Protein AF-A0A0F9GNA3-F1 (afdb_monomer_lite)

Foldseek 3Di:
DDCVPLVVLLVVCLVPVDPVSLVVSLVVCLVVLLVLLCVLPVPDPDDPVNSLVLSLLLSVQVSVVSVCSNVDPDPPDPPDDVSVVSNVSSVVVSVVVVVVVVVVVVPDDDDDDDPPPDDDDDDPPDVLVVLVPPVLVVQLVVVDDVSLVLLSVCVNVVDDLVRSCVSSVHDSVVSVVSVVVSVVSSLVVVPDVCNLVVQWDAQVVPRDTAGVVQAPDHVVVLPDDHGDDPVSVPRHPSDPPDDPPDDPQQPDAPVNLVVLQVVPVVPDDDLVNSCVVSVGDSVSSVCSNVVPDDPHPPPPDPPDD

Organism: NCBI:txid412755

pLDDT: mean 79.05, std 18.6, range [36.5, 97.06]

Sequence (305 aa):
MNSNNLDDLAKAYYRKPTTKNLNKLLIQCEPQIHIIVSGMCKNTRWTHADRQDMFSNFLISVWKLLRKYPRMKQPDDDNFNFKGLINRHLSWRARGYIGSLTKKIRKSPQPLFDPDAIYRVEHPIDLRKLIEDKEFIEKIREKCAPRLNAVLDMLELGHELKETAKILNVAPGTIFYRLKTIKKIALDLLESPDIDKLHKLECSKCNQWLPKDKFTVKPDYARGYHYWCRPCCNTYAAVIRRTKYGCREWQLTYTQAGEIRKKYAKGGILQSELAVEYNVSKSTISKVICRSSYTCPRKYHERTE

Structure (mmCIF, N/CA/C/O backbone):
data_AF-A0A0F9GNA3-F1
#
_entry.id   AF-A0A0F9GNA3-F1
#
loop_
_atom_site.group_PDB
_atom_site.id
_atom_site.type_symbol
_atom_site.label_atom_id
_atom_site.label_alt_id
_atom_site.label_comp_id
_atom_site.label_asym_id
_atom_site.label_entity_id
_atom_site.label_seq_id
_atom_site.pdbx_PDB_ins_code
_atom_site.Cartn_x
_atom_site.Cartn_y
_atom_site.Cartn_z
_atom_site.occupancy
_atom_site.B_iso_or_equiv
_atom_site.auth_seq_id
_atom_site.auth_comp_id
_atom_site.auth_asym_id
_atom_site.auth_atom_id
_atom_site.pdbx_PDB_model_num
ATOM 1 N N . MET A 1 1 ? 6.682 11.784 37.388 1.00 39.28 1 MET A N 1
ATOM 2 C CA . MET A 1 1 ? 5.524 10.867 37.377 1.00 39.28 1 MET A CA 1
ATOM 3 C C . MET A 1 1 ? 4.585 11.302 36.265 1.00 39.28 1 MET A C 1
ATOM 5 O O . MET A 1 1 ? 3.967 12.339 36.400 1.00 39.28 1 MET A O 1
ATOM 9 N N . ASN A 1 2 ? 4.539 10.585 35.144 1.00 44.69 2 ASN A N 1
ATOM 10 C CA . ASN A 1 2 ? 3.511 10.775 34.112 1.00 44.69 2 ASN A CA 1
ATOM 11 C C . ASN A 1 2 ? 3.126 9.390 33.591 1.00 44.69 2 ASN A C 1
ATOM 13 O O . ASN A 1 2 ? 3.340 9.049 32.428 1.00 44.69 2 ASN A O 1
ATOM 17 N N . SER A 1 3 ? 2.608 8.546 34.485 1.00 50.47 3 SER A N 1
ATOM 18 C CA . SER A 1 3 ? 1.843 7.384 34.054 1.00 50.47 3 SER A CA 1
ATOM 19 C C . SER A 1 3 ? 0.545 7.923 33.463 1.00 50.47 3 SER A C 1
ATOM 21 O O . SER A 1 3 ? -0.442 8.088 34.173 1.00 50.47 3 SER A O 1
ATOM 23 N N . ASN A 1 4 ? 0.572 8.273 32.175 1.00 67.12 4 ASN A N 1
ATOM 24 C CA . ASN A 1 4 ? -0.643 8.466 31.398 1.00 67.12 4 ASN A CA 1
ATOM 25 C C . ASN A 1 4 ? -1.393 7.135 31.449 1.00 67.12 4 ASN A C 1
ATOM 27 O O . ASN A 1 4 ? -1.093 6.223 30.677 1.00 67.12 4 ASN A O 1
ATOM 31 N N . ASN A 1 5 ? -2.296 6.994 32.416 1.00 89.88 5 ASN A N 1
ATOM 32 C CA . ASN A 1 5 ? -3.083 5.792 32.558 1.00 89.88 5 ASN A CA 1
ATOM 33 C C . ASN A 1 5 ? -3.928 5.653 31.287 1.00 89.88 5 ASN A C 1
ATOM 35 O O . ASN A 1 5 ? -4.626 6.584 30.872 1.00 89.88 5 ASN A O 1
ATOM 39 N N . LEU A 1 6 ? -3.808 4.502 30.629 1.00 92.56 6 LEU A N 1
ATOM 40 C CA . LEU A 1 6 ? -4.535 4.209 29.401 1.00 92.56 6 LEU A CA 1
ATOM 41 C C . LEU A 1 6 ? -6.051 4.343 29.623 1.00 92.56 6 LEU A C 1
ATOM 43 O O . LEU A 1 6 ? -6.758 4.803 28.727 1.00 92.56 6 LEU A O 1
ATOM 47 N N . ASP A 1 7 ? -6.522 4.017 30.831 1.00 91.88 7 ASP A N 1
ATOM 48 C CA . ASP A 1 7 ? -7.923 4.145 31.228 1.00 91.88 7 ASP A CA 1
ATOM 49 C C . ASP A 1 7 ? -8.373 5.618 31.268 1.00 91.88 7 ASP A C 1
ATOM 51 O O . ASP A 1 7 ? -9.450 5.946 30.767 1.00 91.88 7 ASP A O 1
ATOM 55 N N . ASP A 1 8 ? -7.534 6.536 31.755 1.00 91.94 8 ASP A N 1
ATOM 56 C CA . ASP A 1 8 ? -7.859 7.970 31.809 1.00 91.94 8 ASP A CA 1
ATOM 57 C C . ASP A 1 8 ? -7.963 8.577 30.407 1.00 91.94 8 ASP A C 1
ATOM 59 O O . ASP A 1 8 ? -8.872 9.357 30.108 1.00 91.94 8 ASP A O 1
ATOM 63 N N . LEU A 1 9 ? -7.062 8.183 29.503 1.00 94.38 9 LEU A N 1
ATOM 64 C CA . LEU A 1 9 ? -7.118 8.607 28.104 1.00 94.38 9 LEU A CA 1
ATOM 65 C C . LEU A 1 9 ? -8.332 8.024 27.378 1.00 94.38 9 LEU A C 1
ATOM 67 O O . LEU A 1 9 ? -8.934 8.713 26.550 1.00 94.38 9 LEU A O 1
ATOM 71 N N . ALA A 1 10 ? -8.715 6.788 27.698 1.00 94.62 10 ALA A N 1
ATOM 72 C CA . ALA A 1 10 ? -9.926 6.178 27.171 1.00 94.62 10 ALA A CA 1
ATOM 73 C C . ALA A 1 10 ? -11.178 6.918 27.662 1.00 94.62 10 ALA A C 1
ATOM 75 O O . ALA A 1 10 ? -12.030 7.260 26.841 1.00 94.62 10 ALA A O 1
ATOM 76 N N . LYS A 1 11 ? -11.265 7.251 28.958 1.00 92.50 11 LYS A N 1
ATOM 77 C CA . LYS A 1 11 ? -12.347 8.076 29.530 1.00 92.50 11 LYS A CA 1
ATOM 78 C C . LYS A 1 11 ? -12.410 9.457 28.865 1.00 92.50 11 LYS A C 1
ATOM 80 O O . LYS A 1 11 ? -13.488 9.913 28.483 1.00 92.50 11 LYS A O 1
ATOM 85 N N . ALA A 1 12 ? -11.264 10.106 28.650 1.00 93.31 12 ALA A N 1
ATOM 86 C CA . ALA A 1 12 ? -11.193 11.397 27.963 1.00 93.31 12 ALA A CA 1
ATOM 87 C C . ALA A 1 12 ? -11.664 11.316 26.498 1.00 93.31 12 ALA A C 1
ATOM 89 O O . ALA A 1 12 ? -12.404 12.188 26.034 1.00 93.31 12 ALA A O 1
ATOM 90 N N . TYR A 1 13 ? -11.268 10.268 25.769 1.00 95.56 13 TYR A N 1
ATOM 91 C CA . TYR A 1 13 ? -11.726 10.035 24.400 1.00 95.56 13 TYR A CA 1
ATOM 92 C C . TYR A 1 13 ? -13.223 9.707 24.337 1.00 95.56 13 TYR A C 1
ATOM 94 O O . TYR A 1 13 ? -13.910 10.227 23.463 1.00 95.56 13 TYR A O 1
ATOM 102 N N . TYR A 1 14 ? -13.738 8.917 25.283 1.00 93.62 14 TYR A N 1
ATOM 103 C CA . TYR A 1 14 ? -15.163 8.597 25.387 1.00 93.62 14 TYR A CA 1
ATOM 104 C C . TYR A 1 14 ? -16.013 9.861 25.566 1.00 93.62 14 TYR A C 1
ATOM 106 O O . TYR A 1 14 ? -16.960 10.078 24.816 1.00 93.62 14 TYR A O 1
ATOM 114 N N . ARG A 1 15 ? -15.621 10.743 26.497 1.00 93.44 15 ARG A N 1
ATOM 115 C CA . ARG A 1 15 ? -16.305 12.026 26.741 1.00 93.44 15 ARG A CA 1
ATOM 116 C C . ARG A 1 15 ? -16.233 12.974 25.541 1.00 93.44 15 ARG A C 1
ATOM 118 O O . ARG A 1 15 ? -17.174 13.720 25.293 1.00 93.44 15 ARG A O 1
ATOM 125 N N . LYS A 1 16 ? -15.109 12.984 24.813 1.00 96.00 16 LYS A N 1
ATOM 126 C CA . LYS A 1 16 ? -14.879 13.887 23.674 1.00 96.00 16 LYS A CA 1
ATOM 127 C C . LYS A 1 16 ? -14.181 13.153 22.516 1.00 96.00 16 LYS A C 1
ATOM 129 O O . LYS A 1 16 ? -12.944 13.214 22.418 1.00 96.00 16 LYS A O 1
ATOM 134 N N . PRO A 1 17 ? -14.941 12.506 21.608 1.00 96.44 17 PRO A N 1
ATOM 135 C CA . PRO A 1 17 ? -14.407 11.618 20.574 1.00 96.44 17 PRO A CA 1
ATOM 136 C C . PRO A 1 17 ? -13.831 12.381 19.372 1.00 96.44 17 PRO A C 1
ATOM 138 O O . PRO A 1 17 ? -14.293 12.273 18.241 1.00 96.44 17 PRO A O 1
ATOM 141 N N . THR A 1 18 ? -12.789 13.170 19.617 1.00 97.06 18 THR A N 1
ATOM 142 C CA . THR A 1 18 ? -12.059 13.907 18.575 1.00 97.06 18 THR A CA 1
ATOM 143 C C . THR A 1 18 ? -10.943 13.059 17.972 1.00 97.06 18 THR A C 1
ATOM 145 O O . THR A 1 18 ? -10.368 12.203 18.648 1.00 97.06 18 THR A O 1
ATOM 148 N N . THR A 1 19 ? -10.556 13.352 16.726 1.00 93.50 19 THR A N 1
ATOM 149 C CA . THR A 1 19 ? -9.410 12.713 16.050 1.00 93.50 19 THR A CA 1
ATOM 150 C C . THR A 1 19 ? -8.113 12.861 16.851 1.00 93.50 19 THR A C 1
ATOM 152 O O . THR A 1 19 ? -7.334 11.918 16.957 1.00 93.50 19 THR A O 1
ATOM 155 N N . LYS A 1 20 ? -7.905 14.016 17.500 1.00 95.38 20 LYS A N 1
ATOM 156 C CA . LYS A 1 20 ? -6.745 14.265 18.372 1.00 95.38 20 LYS A CA 1
ATOM 157 C C . LYS A 1 20 ? -6.700 13.297 19.560 1.00 95.38 20 LYS A C 1
ATOM 159 O O . LYS A 1 20 ? -5.653 12.713 19.830 1.00 95.38 20 LYS A O 1
ATOM 164 N N . ASN A 1 21 ? -7.829 13.107 20.245 1.00 94.38 21 ASN A N 1
ATOM 165 C CA . ASN A 1 21 ? -7.924 12.192 21.384 1.00 94.38 21 ASN A CA 1
ATOM 166 C C . ASN A 1 21 ? -7.802 10.726 20.946 1.00 94.38 21 ASN A C 1
ATOM 168 O O . ASN A 1 21 ? -7.112 9.958 21.611 1.00 94.38 21 ASN A O 1
ATOM 172 N N . LEU A 1 22 ? -8.395 10.363 19.801 1.00 95.44 22 LEU A N 1
ATOM 173 C CA . LEU A 1 22 ? -8.253 9.035 19.199 1.00 95.44 22 LEU A CA 1
ATOM 174 C C . LEU A 1 22 ? -6.785 8.705 18.917 1.00 95.44 22 LEU A C 1
ATOM 176 O O . LEU A 1 22 ? -6.300 7.658 19.335 1.00 95.44 22 LEU A O 1
ATOM 180 N N . ASN A 1 23 ? -6.069 9.609 18.246 1.00 92.38 23 ASN A N 1
ATOM 181 C CA . ASN A 1 23 ? -4.663 9.406 17.904 1.00 92.38 23 ASN A CA 1
ATOM 182 C C . ASN A 1 23 ? -3.789 9.323 19.160 1.00 92.38 23 ASN A C 1
ATOM 184 O O . ASN A 1 23 ? -2.929 8.451 19.250 1.00 92.38 23 ASN A O 1
ATOM 188 N N . LYS A 1 24 ? -4.045 10.174 20.164 1.00 95.62 24 LYS A N 1
ATOM 189 C CA . LYS A 1 24 ? -3.338 10.115 21.452 1.00 95.62 24 LYS A CA 1
ATOM 190 C C . LYS A 1 24 ? -3.550 8.766 22.150 1.00 95.62 24 LYS A C 1
ATOM 192 O O . LYS A 1 24 ? -2.591 8.195 22.658 1.00 95.62 24 LYS A O 1
ATOM 197 N N . LEU A 1 25 ? -4.781 8.252 22.151 1.00 96.19 25 LEU A N 1
ATOM 198 C CA . LEU A 1 25 ? -5.117 6.954 22.736 1.00 96.19 25 LEU A CA 1
ATOM 199 C C . LEU A 1 25 ? -4.490 5.788 21.958 1.00 96.19 25 LEU A C 1
ATOM 201 O O . LEU A 1 25 ? -3.969 4.857 22.568 1.00 96.19 25 LEU A O 1
ATOM 205 N N . LEU A 1 26 ? -4.494 5.854 20.623 1.00 96.38 26 LEU A N 1
ATOM 206 C CA . LEU A 1 26 ? -3.890 4.837 19.761 1.00 96.38 26 LEU A CA 1
ATOM 207 C C . LEU A 1 26 ? -2.381 4.710 20.004 1.00 96.38 26 LEU A C 1
ATOM 209 O O . LEU A 1 26 ? -1.904 3.595 20.194 1.00 96.38 26 LEU A O 1
ATOM 213 N N . ILE A 1 27 ? -1.659 5.835 20.074 1.00 94.69 27 ILE A N 1
ATOM 214 C CA . ILE A 1 27 ? -0.212 5.858 20.361 1.00 94.69 27 ILE A CA 1
ATOM 215 C C . ILE A 1 27 ? 0.086 5.151 21.690 1.00 94.69 27 ILE A C 1
ATOM 217 O O . ILE A 1 27 ? 1.026 4.371 21.793 1.00 94.69 27 ILE A O 1
ATOM 221 N N . GLN A 1 28 ? -0.750 5.358 22.711 1.00 95.62 28 GLN A N 1
ATOM 222 C CA . GLN A 1 28 ? -0.569 4.711 24.017 1.00 95.62 28 GLN A CA 1
ATOM 223 C C . GLN A 1 28 ? -0.916 3.213 24.015 1.00 95.62 28 GLN A C 1
ATOM 225 O O . GLN A 1 28 ? -0.518 2.491 24.926 1.00 95.62 28 GLN A O 1
ATOM 230 N N . CYS A 1 29 ? -1.605 2.715 22.985 1.00 96.00 29 CYS A N 1
ATOM 231 C CA . CYS A 1 29 ? -1.835 1.282 22.804 1.00 96.00 29 CYS A CA 1
ATOM 232 C C . CYS A 1 29 ? -0.637 0.562 22.153 1.00 96.00 29 CYS A C 1
ATOM 234 O O . CYS A 1 29 ? -0.532 -0.659 22.289 1.00 96.00 29 CYS A O 1
ATOM 236 N N . GLU A 1 30 ? 0.266 1.270 21.461 1.00 95.56 30 GLU A N 1
ATOM 237 C CA . GLU A 1 30 ? 1.383 0.660 20.718 1.00 95.56 30 GLU A CA 1
ATOM 238 C C . GLU A 1 30 ? 2.294 -0.231 21.577 1.00 95.56 30 GLU A C 1
ATOM 240 O O . GLU A 1 30 ? 2.566 -1.360 21.151 1.00 95.56 30 GLU A O 1
ATOM 245 N N . PRO A 1 31 ? 2.715 0.167 22.799 1.00 94.75 31 PRO A N 1
ATOM 246 C CA . PRO A 1 31 ? 3.539 -0.696 23.644 1.00 94.75 31 PRO A CA 1
ATOM 247 C C . PRO A 1 31 ? 2.845 -2.022 23.974 1.00 94.75 31 PRO A C 1
ATOM 249 O O . PRO A 1 31 ? 3.473 -3.080 23.958 1.00 94.75 31 PRO A O 1
ATOM 252 N N . GLN A 1 32 ? 1.529 -1.993 24.206 1.00 93.12 32 GLN A N 1
ATOM 253 C CA . GLN A 1 32 ? 0.749 -3.194 24.503 1.00 93.12 32 GLN A CA 1
ATOM 254 C C . GLN A 1 32 ? 0.660 -4.123 23.283 1.00 93.12 32 GLN A C 1
ATOM 256 O O . GLN A 1 32 ? 0.776 -5.342 23.423 1.00 93.12 32 GLN A O 1
ATOM 261 N N . ILE A 1 33 ? 0.517 -3.558 22.079 1.00 95.81 33 ILE A N 1
ATOM 262 C CA . ILE A 1 33 ? 0.555 -4.322 20.825 1.00 95.81 33 ILE A CA 1
ATOM 263 C C . ILE A 1 33 ? 1.932 -4.974 20.653 1.00 95.81 33 ILE A C 1
ATOM 265 O O . ILE A 1 33 ? 2.003 -6.172 20.376 1.00 95.81 33 ILE A O 1
ATOM 269 N N . HIS A 1 34 ? 3.020 -4.230 20.875 1.00 93.88 34 HIS A N 1
ATOM 270 C CA . HIS A 1 34 ? 4.381 -4.764 20.804 1.00 93.88 34 HIS A CA 1
ATOM 271 C C . HIS A 1 34 ? 4.612 -5.916 21.781 1.00 93.88 34 HIS A C 1
ATOM 273 O O . HIS A 1 34 ? 5.198 -6.924 21.385 1.00 93.88 34 HIS A O 1
ATOM 279 N N . ILE A 1 35 ? 4.138 -5.805 23.026 1.00 93.62 35 ILE A N 1
ATOM 280 C CA . ILE A 1 35 ? 4.243 -6.876 24.028 1.00 93.62 35 ILE A CA 1
ATOM 281 C C . ILE A 1 35 ? 3.545 -8.147 23.533 1.00 93.62 35 ILE A C 1
ATOM 283 O O . ILE A 1 35 ? 4.132 -9.228 23.593 1.00 93.62 35 ILE A O 1
ATOM 287 N N . ILE A 1 36 ? 2.325 -8.026 23.000 1.00 92.50 36 ILE A N 1
ATOM 288 C CA . ILE A 1 36 ? 1.557 -9.178 22.508 1.00 92.50 36 ILE A CA 1
ATOM 289 C C . ILE A 1 36 ? 2.230 -9.798 21.280 1.00 92.50 36 ILE A C 1
ATOM 291 O O . ILE A 1 36 ? 2.466 -11.004 21.270 1.00 92.50 36 ILE A O 1
ATOM 295 N N . VAL A 1 37 ? 2.598 -8.992 20.278 1.00 92.94 37 VAL A N 1
ATOM 296 C CA . VAL A 1 37 ? 3.294 -9.473 19.070 1.00 92.94 37 VAL A CA 1
ATOM 297 C C . VAL A 1 37 ? 4.607 -10.159 19.445 1.00 92.94 37 VAL A C 1
ATOM 299 O O . VAL A 1 37 ? 4.886 -11.261 18.976 1.00 92.94 37 VAL A O 1
ATOM 302 N N . SER A 1 38 ? 5.392 -9.554 20.340 1.00 92.31 38 SER A N 1
ATOM 303 C CA . SER A 1 38 ? 6.656 -10.132 20.804 1.00 92.31 38 SER A CA 1
ATOM 304 C C . SER A 1 38 ? 6.424 -11.453 21.524 1.00 92.31 38 SER A C 1
ATOM 306 O O . SER A 1 38 ? 7.105 -12.425 21.216 1.00 92.31 38 SER A O 1
ATOM 308 N N . GLY A 1 39 ? 5.436 -11.517 22.424 1.00 93.00 39 GLY A N 1
ATOM 309 C CA . GLY A 1 39 ? 5.045 -12.736 23.135 1.00 93.00 39 GLY A CA 1
ATOM 310 C C . GLY A 1 39 ? 4.651 -13.873 22.193 1.00 93.00 39 GLY A C 1
ATOM 311 O O . GLY A 1 39 ? 5.127 -14.993 22.356 1.00 93.00 39 GLY A O 1
ATOM 312 N N . MET A 1 40 ? 3.860 -13.576 21.161 1.00 87.81 40 MET A N 1
ATOM 313 C CA . MET A 1 40 ? 3.471 -14.555 20.140 1.00 87.81 40 MET A CA 1
ATOM 314 C C . MET A 1 40 ? 4.653 -15.063 19.312 1.00 87.81 40 MET A C 1
ATOM 316 O O . MET A 1 40 ? 4.645 -16.206 18.857 1.00 87.81 40 MET A O 1
ATOM 320 N N . CYS A 1 41 ? 5.666 -14.221 19.113 1.00 87.50 41 CYS A N 1
ATOM 321 C CA . CYS A 1 41 ? 6.809 -14.531 18.265 1.00 87.50 41 CYS A CA 1
ATOM 322 C C . CYS A 1 41 ? 7.996 -15.156 19.016 1.00 87.50 41 CYS A C 1
ATOM 324 O O . CYS A 1 41 ? 8.996 -15.467 18.372 1.00 87.50 41 CYS A O 1
ATOM 326 N N . LYS A 1 42 ? 7.918 -15.350 20.345 1.00 84.94 42 LYS A N 1
ATOM 327 C CA . LYS A 1 42 ? 9.042 -15.873 21.150 1.00 84.94 42 LYS A CA 1
ATOM 328 C C . LYS A 1 42 ? 9.511 -17.269 20.721 1.00 84.94 42 LYS A C 1
ATOM 330 O O . LYS A 1 42 ? 10.703 -17.536 20.765 1.00 84.94 42 LYS A O 1
ATOM 335 N N . ASN A 1 43 ? 8.598 -18.133 20.270 1.00 78.00 43 ASN A N 1
ATOM 336 C CA . ASN A 1 43 ? 8.868 -19.573 20.102 1.00 78.00 43 ASN A CA 1
ATOM 337 C C . ASN A 1 43 ? 8.857 -20.050 18.641 1.00 78.00 43 ASN A C 1
ATOM 339 O O . ASN A 1 43 ? 8.639 -21.225 18.362 1.00 78.00 43 ASN A O 1
ATOM 343 N N . THR A 1 44 ? 8.986 -19.141 17.680 1.00 72.56 44 THR A N 1
ATOM 344 C CA . THR A 1 44 ? 8.634 -19.420 16.281 1.00 72.56 44 THR A CA 1
ATOM 345 C C . THR A 1 44 ? 9.577 -18.698 15.321 1.00 72.56 44 THR A C 1
ATOM 347 O O . THR A 1 44 ? 10.072 -17.612 15.616 1.00 72.56 44 THR A O 1
ATOM 350 N N . ARG A 1 45 ? 9.823 -19.299 14.147 1.00 83.19 45 ARG A N 1
ATOM 351 C CA . ARG A 1 45 ? 10.686 -18.759 13.076 1.00 83.19 45 ARG A CA 1
ATOM 352 C C . ARG A 1 45 ? 10.026 -17.586 12.325 1.00 83.19 45 ARG A C 1
ATOM 354 O O . ARG A 1 45 ? 9.980 -17.589 11.101 1.00 83.19 45 ARG A O 1
ATOM 361 N N . TRP A 1 46 ? 9.468 -16.606 13.035 1.00 85.25 46 TRP A N 1
ATOM 362 C CA . TRP A 1 46 ? 8.914 -15.409 12.395 1.00 85.25 46 TRP A CA 1
ATOM 363 C C . TRP A 1 46 ? 10.033 -14.469 11.983 1.00 85.25 46 TRP A C 1
ATOM 365 O O . TRP A 1 46 ? 10.858 -14.071 12.816 1.00 85.25 46 TRP A O 1
ATOM 375 N N . THR A 1 47 ? 10.011 -14.061 10.719 1.00 87.12 47 THR A N 1
ATOM 376 C CA . THR A 1 47 ? 10.914 -13.031 10.212 1.00 87.12 47 THR A CA 1
ATOM 377 C C . THR A 1 47 ? 10.557 -11.669 10.811 1.00 87.12 47 THR A C 1
ATOM 379 O O . THR A 1 47 ? 9.454 -11.450 11.321 1.00 87.12 47 THR A O 1
ATOM 382 N N . HIS A 1 48 ? 11.478 -10.707 10.729 1.00 84.31 48 HIS A N 1
ATOM 383 C CA . HIS A 1 48 ? 11.188 -9.322 11.108 1.00 84.31 48 HIS A CA 1
ATOM 384 C C . HIS A 1 48 ? 9.991 -8.748 10.324 1.00 84.31 48 HIS A C 1
ATOM 386 O O . HIS A 1 48 ? 9.156 -8.044 10.893 1.00 84.31 48 HIS A O 1
ATOM 392 N N . ALA A 1 49 ? 9.863 -9.110 9.042 1.00 79.69 49 ALA A N 1
ATOM 393 C CA . ALA A 1 49 ? 8.751 -8.691 8.196 1.00 79.69 49 ALA A CA 1
ATOM 394 C C . ALA A 1 49 ? 7.402 -9.224 8.704 1.00 79.69 49 ALA A C 1
ATOM 396 O O . ALA A 1 49 ? 6.435 -8.466 8.752 1.00 79.69 49 ALA A O 1
ATOM 397 N N . ASP A 1 50 ? 7.337 -10.483 9.147 1.00 84.69 50 ASP A N 1
ATOM 398 C CA . ASP A 1 50 ? 6.099 -11.059 9.690 1.00 84.69 50 ASP A CA 1
ATOM 399 C C . ASP A 1 50 ? 5.663 -10.372 10.989 1.00 84.69 50 ASP A C 1
ATOM 401 O O . ASP A 1 50 ? 4.473 -10.144 11.210 1.00 84.69 50 ASP A O 1
ATOM 405 N N . ARG A 1 51 ? 6.630 -10.008 11.842 1.00 89.62 51 ARG A N 1
ATOM 406 C CA . ARG A 1 51 ? 6.372 -9.279 13.094 1.00 89.62 51 ARG A CA 1
ATOM 407 C C . ARG A 1 51 ? 5.800 -7.894 12.816 1.00 89.62 51 ARG A C 1
ATOM 409 O O . ARG A 1 51 ? 4.817 -7.508 13.446 1.00 89.62 51 ARG A O 1
ATOM 416 N N . GLN A 1 52 ? 6.380 -7.169 11.858 1.00 86.69 52 GLN A N 1
ATOM 417 C CA . GLN A 1 52 ? 5.847 -5.879 11.417 1.00 86.69 52 GLN A CA 1
ATOM 418 C C . GLN A 1 52 ? 4.447 -6.024 10.817 1.00 86.69 52 GLN A C 1
ATOM 420 O O . GLN A 1 52 ? 3.572 -5.212 11.108 1.00 86.69 52 GLN A O 1
ATOM 425 N N . ASP A 1 53 ? 4.204 -7.075 10.032 1.00 86.56 53 ASP A N 1
ATOM 426 C CA . ASP A 1 53 ? 2.890 -7.321 9.438 1.00 86.56 53 ASP A CA 1
ATOM 427 C C . ASP A 1 53 ? 1.818 -7.572 10.500 1.00 86.56 53 ASP A C 1
ATOM 429 O O . ASP A 1 53 ? 0.730 -6.989 10.469 1.00 86.56 53 ASP A O 1
ATOM 433 N N . MET A 1 54 ? 2.145 -8.406 11.486 1.00 91.38 54 MET A N 1
ATOM 434 C CA . MET A 1 54 ? 1.276 -8.692 12.622 1.00 91.38 54 MET A CA 1
ATOM 435 C C . MET A 1 54 ? 0.995 -7.423 13.433 1.00 91.38 54 MET A C 1
ATOM 437 O O . MET A 1 54 ? -0.161 -7.151 13.764 1.00 91.38 54 MET A O 1
ATOM 441 N N . PHE A 1 55 ? 2.026 -6.610 13.681 1.00 93.81 55 PHE A N 1
ATOM 442 C CA . PHE A 1 55 ? 1.891 -5.326 14.362 1.00 93.81 55 PHE A CA 1
ATOM 443 C C . PHE A 1 55 ? 0.942 -4.379 13.618 1.00 93.81 55 PHE A C 1
ATOM 445 O O . PHE A 1 55 ? -0.025 -3.906 14.216 1.00 93.81 55 PHE A O 1
ATOM 452 N N . SER A 1 56 ? 1.144 -4.156 12.313 1.00 89.44 56 SER A N 1
ATOM 453 C CA . SER A 1 56 ? 0.264 -3.295 11.510 1.00 89.44 56 SER A CA 1
ATOM 454 C C . SER A 1 56 ? -1.188 -3.791 11.531 1.00 89.44 56 SER A C 1
ATOM 456 O O . SER A 1 56 ? -2.110 -2.998 11.721 1.00 89.44 56 SER A O 1
ATOM 458 N N . ASN A 1 57 ? -1.412 -5.103 11.393 1.00 90.94 57 ASN A N 1
ATOM 459 C CA . ASN A 1 57 ? -2.756 -5.686 11.458 1.00 90.94 57 ASN A CA 1
ATOM 460 C C . ASN A 1 57 ? -3.429 -5.446 12.819 1.00 90.94 57 ASN A C 1
ATOM 462 O O . ASN A 1 57 ? -4.623 -5.133 12.888 1.00 90.94 57 ASN A O 1
ATOM 466 N N . PHE A 1 58 ? -2.678 -5.581 13.912 1.00 95.25 58 PHE A N 1
ATOM 467 C CA . PHE A 1 58 ? -3.194 -5.360 15.260 1.00 95.25 58 PHE A CA 1
ATOM 468 C C . PHE A 1 58 ? -3.484 -3.885 15.517 1.00 95.25 58 PHE A C 1
ATOM 470 O O . PHE A 1 58 ? -4.547 -3.576 16.055 1.00 95.25 58 PHE A O 1
ATOM 477 N N . LEU A 1 59 ? -2.615 -2.984 15.059 1.00 94.69 59 LEU A N 1
ATOM 478 C CA . LEU A 1 59 ? -2.808 -1.540 15.164 1.00 94.69 59 LEU A CA 1
ATOM 479 C C . LEU A 1 59 ? -4.096 -1.092 14.463 1.00 94.69 59 LEU A C 1
ATOM 481 O O . LEU A 1 59 ? -4.928 -0.418 15.069 1.00 94.69 59 LEU A O 1
ATOM 485 N N . ILE A 1 60 ? -4.328 -1.556 13.232 1.00 92.38 60 ILE A N 1
ATOM 486 C CA . ILE A 1 60 ? -5.564 -1.278 12.480 1.00 92.38 60 ILE A CA 1
ATOM 487 C C . ILE A 1 60 ? -6.780 -1.841 13.212 1.00 92.38 60 ILE A C 1
ATOM 489 O O . ILE A 1 60 ? -7.830 -1.203 13.292 1.00 92.38 60 ILE A O 1
ATOM 493 N N . SER A 1 61 ? -6.658 -3.048 13.763 1.00 94.12 61 SER A N 1
ATOM 494 C CA . SER A 1 61 ? -7.742 -3.668 14.514 1.00 94.12 61 SER A CA 1
ATOM 495 C C . SER A 1 61 ? -8.082 -2.905 15.794 1.00 94.12 61 SER A C 1
ATOM 497 O O . SER A 1 61 ? -9.262 -2.795 16.136 1.00 94.12 61 SER A O 1
ATOM 499 N N . VAL A 1 62 ? -7.077 -2.389 16.503 1.00 96.31 62 VAL A N 1
ATOM 500 C CA . VAL A 1 62 ? -7.269 -1.525 17.672 1.00 96.31 62 VAL A CA 1
ATOM 501 C C . VAL A 1 62 ? -7.915 -0.223 17.235 1.00 96.31 62 VAL A C 1
ATOM 503 O O . VAL A 1 62 ? -8.951 0.124 17.779 1.00 96.31 62 VAL A O 1
ATOM 506 N N . TRP A 1 63 ? -7.425 0.439 16.189 1.00 96.00 63 TRP A N 1
ATOM 507 C CA . TRP A 1 63 ? -8.050 1.657 15.666 1.00 96.00 63 TRP A CA 1
ATOM 508 C C . TRP A 1 63 ? -9.536 1.461 15.308 1.00 96.00 63 TRP A C 1
ATOM 510 O O . TRP A 1 63 ? -10.382 2.264 15.709 1.00 96.00 63 TRP A O 1
ATOM 520 N N . LYS A 1 64 ? -9.889 0.347 14.644 1.00 94.44 64 LYS A N 1
ATOM 521 C CA . LYS A 1 64 ? -11.291 -0.017 14.345 1.00 94.44 64 LYS A CA 1
ATOM 522 C C . LYS A 1 64 ? -12.121 -0.223 15.622 1.00 94.44 64 LYS A C 1
ATOM 524 O O . LYS A 1 64 ? -13.294 0.146 15.640 1.00 94.44 64 LYS A O 1
ATOM 529 N N . LEU A 1 65 ? -11.533 -0.787 16.681 1.00 95.75 65 LEU A N 1
ATOM 530 C CA . LEU A 1 65 ? -12.173 -0.917 17.995 1.00 95.75 65 LEU A CA 1
ATOM 531 C C . LEU A 1 65 ? -12.379 0.457 18.647 1.00 95.75 65 LEU A C 1
ATOM 533 O O . LEU A 1 65 ? -13.491 0.760 19.074 1.00 95.75 65 LEU A O 1
ATOM 537 N N . LEU A 1 66 ? -11.346 1.306 18.657 1.00 95.50 66 LEU A N 1
ATOM 538 C CA . LEU A 1 66 ? -11.398 2.649 19.234 1.00 95.50 66 LEU A CA 1
ATOM 539 C C . LEU A 1 66 ? -12.485 3.499 18.575 1.00 95.50 66 LEU A C 1
ATOM 541 O O . LEU A 1 66 ? -13.257 4.136 19.272 1.00 95.50 66 LEU A O 1
ATOM 545 N N . ARG A 1 67 ? -12.652 3.451 17.249 1.00 95.44 67 ARG A N 1
ATOM 546 C CA . ARG A 1 67 ? -13.736 4.198 16.581 1.00 95.44 67 ARG A CA 1
ATOM 547 C C . ARG A 1 67 ? -15.143 3.780 17.011 1.00 95.44 67 ARG A C 1
ATOM 549 O O . ARG A 1 67 ? -16.068 4.583 16.929 1.00 95.44 67 ARG A O 1
ATOM 556 N N . LYS A 1 68 ? -15.319 2.529 17.439 1.00 95.00 68 LYS A N 1
ATOM 557 C CA . LYS A 1 68 ? -16.597 2.013 17.953 1.00 95.00 68 LYS A CA 1
ATOM 558 C C . LYS A 1 68 ? -16.772 2.290 19.443 1.00 95.00 68 LYS A C 1
ATOM 560 O O . LYS A 1 68 ? -17.901 2.290 19.918 1.00 95.00 68 LYS A O 1
ATOM 565 N N . TYR A 1 69 ? -15.677 2.536 20.157 1.00 94.25 69 TYR A N 1
ATOM 566 C CA . TYR A 1 69 ? -15.637 2.650 21.608 1.00 94.25 69 TYR A CA 1
ATOM 567 C C . TYR A 1 69 ? -16.610 3.690 22.202 1.00 94.25 69 TYR A C 1
ATOM 569 O O . TYR A 1 69 ? -17.319 3.321 23.133 1.00 94.25 69 TYR A O 1
ATOM 577 N N . PRO A 1 70 ? -16.781 4.911 21.647 1.00 93.94 70 PRO A N 1
ATOM 578 C CA . PRO A 1 70 ? -17.769 5.875 22.156 1.00 93.94 70 PRO A CA 1
ATOM 579 C C . PRO A 1 70 ? -19.229 5.411 22.057 1.00 93.94 70 PRO A C 1
ATOM 581 O O . PRO A 1 70 ? -20.102 5.993 22.685 1.00 93.94 70 PRO A O 1
ATOM 584 N N . ARG A 1 71 ? -19.510 4.392 21.234 1.00 92.56 71 ARG A N 1
ATOM 585 C CA . ARG A 1 71 ? -20.849 3.808 21.051 1.00 92.56 71 ARG A CA 1
ATOM 586 C C . ARG A 1 71 ? -21.046 2.521 21.850 1.00 92.56 71 ARG A C 1
ATOM 588 O O . ARG A 1 71 ? -22.121 1.931 21.796 1.00 92.56 71 ARG A O 1
ATOM 595 N N . MET A 1 72 ? -20.007 2.031 22.521 1.00 92.25 72 MET A N 1
ATOM 596 C CA . MET A 1 72 ? -20.123 0.860 23.380 1.00 92.25 72 MET A CA 1
ATOM 597 C C . MET A 1 72 ? -20.780 1.289 24.686 1.00 92.25 72 MET A C 1
ATOM 599 O O . MET A 1 72 ? -20.404 2.323 25.236 1.00 92.25 72 MET A O 1
ATOM 603 N N . LYS A 1 73 ? -21.731 0.493 25.193 1.00 86.00 73 LYS A N 1
ATOM 604 C CA . LYS A 1 73 ? -22.223 0.673 26.561 1.00 86.00 73 LYS A CA 1
ATOM 605 C C . LYS A 1 73 ? -21.021 0.554 27.493 1.00 86.00 73 LYS A C 1
ATOM 607 O O . LYS A 1 73 ? -20.419 -0.518 27.577 1.00 86.00 73 LYS A O 1
ATOM 612 N N . GLN A 1 74 ? -20.641 1.661 28.124 1.00 78.50 74 GLN A N 1
ATOM 613 C CA . GLN A 1 74 ? -19.753 1.586 29.272 1.00 78.50 74 GLN A CA 1
ATOM 614 C C . GLN A 1 74 ? -20.542 0.825 30.340 1.00 78.50 74 GLN A C 1
ATOM 616 O O . GLN A 1 74 ? -21.729 1.110 30.513 1.00 78.50 74 GLN A O 1
ATOM 621 N N . PRO A 1 75 ? -19.954 -0.159 31.027 1.00 62.44 75 PRO A N 1
ATOM 622 C CA . PRO A 1 75 ? -20.495 -0.493 32.328 1.00 62.44 75 PRO A CA 1
ATOM 623 C C . PRO A 1 75 ? -20.435 0.804 33.146 1.00 62.44 75 PRO A C 1
ATOM 625 O O . PRO A 1 75 ? -19.411 1.488 33.108 1.00 62.44 75 PRO A O 1
ATOM 628 N N . ASP A 1 76 ? -21.513 1.163 33.840 1.00 63.59 76 ASP A N 1
ATOM 629 C CA . ASP A 1 76 ? -21.577 2.322 34.751 1.00 63.59 76 ASP A CA 1
ATOM 630 C C . ASP A 1 76 ? -20.672 2.134 35.992 1.00 63.59 76 ASP A C 1
ATOM 632 O O . ASP A 1 76 ? -20.938 2.636 37.076 1.00 63.59 76 ASP A O 1
ATOM 636 N N . ASP A 1 77 ? -19.607 1.353 35.839 1.00 63.88 77 ASP A N 1
ATOM 637 C CA . ASP A 1 77 ? -18.811 0.742 36.878 1.00 63.88 77 ASP A CA 1
ATOM 638 C C . ASP A 1 77 ? -17.430 1.398 36.867 1.00 63.88 77 ASP A C 1
ATOM 640 O O . ASP A 1 77 ? -16.718 1.399 35.851 1.00 63.88 77 ASP A O 1
ATOM 644 N N . ASP A 1 78 ? -17.029 1.930 38.020 1.00 68.06 78 ASP A N 1
ATOM 645 C CA . ASP A 1 78 ? -15.691 2.477 38.258 1.00 68.06 78 ASP A CA 1
ATOM 646 C C . ASP A 1 78 ? -14.576 1.458 37.952 1.00 68.06 78 ASP A C 1
ATOM 648 O O . ASP A 1 78 ? -13.419 1.833 37.749 1.00 68.06 78 ASP A O 1
ATOM 652 N N . ASN A 1 79 ? -14.933 0.178 37.809 1.00 75.06 79 ASN A N 1
ATOM 653 C CA . ASN A 1 79 ? -14.055 -0.923 37.430 1.00 75.06 79 ASN A CA 1
ATOM 654 C C . ASN A 1 79 ? -13.850 -1.119 35.916 1.00 75.06 79 ASN A C 1
ATOM 656 O O . ASN A 1 79 ? -13.308 -2.153 35.501 1.00 75.06 79 ASN A O 1
ATOM 660 N N . PHE A 1 80 ? -14.260 -0.180 35.053 1.00 79.88 80 PHE A N 1
ATOM 661 C CA . PHE A 1 80 ? -13.998 -0.316 33.618 1.00 79.88 80 PHE A CA 1
ATOM 662 C C . PHE A 1 80 ? -12.487 -0.351 33.304 1.00 79.88 80 PHE A C 1
ATOM 664 O O . PHE A 1 80 ? -11.793 0.665 33.318 1.00 79.88 80 PHE A O 1
ATOM 671 N N . ASN A 1 81 ? -11.991 -1.544 32.962 1.00 89.94 81 ASN A N 1
ATOM 672 C CA . ASN A 1 81 ? -10.593 -1.813 32.631 1.00 89.94 81 ASN A CA 1
ATOM 673 C C . ASN A 1 81 ? -10.382 -1.799 31.107 1.00 89.94 81 ASN A C 1
ATOM 675 O O . ASN A 1 81 ? -10.514 -2.826 30.422 1.00 89.94 81 ASN A O 1
ATOM 679 N N . PHE A 1 82 ? -10.027 -0.635 30.562 1.00 92.56 82 PHE A N 1
ATOM 680 C CA . PHE A 1 82 ? -9.812 -0.459 29.127 1.00 92.56 82 PHE A CA 1
ATOM 681 C C . PHE A 1 82 ? -8.618 -1.275 28.630 1.00 92.56 82 PHE A C 1
ATOM 683 O O . PHE A 1 82 ? -8.666 -1.887 27.558 1.00 92.56 82 PHE A O 1
ATOM 690 N N . LYS A 1 83 ? -7.552 -1.356 29.433 1.00 93.50 83 LYS A N 1
ATOM 691 C CA . LYS A 1 83 ? -6.397 -2.214 29.134 1.00 93.50 83 LYS A CA 1
ATOM 692 C C . LYS A 1 83 ? -6.817 -3.679 28.958 1.00 93.50 83 LYS A C 1
ATOM 694 O O . LYS A 1 83 ? -6.350 -4.356 28.039 1.00 93.50 83 LYS A O 1
ATOM 699 N N . GLY A 1 84 ? -7.739 -4.159 29.791 1.00 93.50 84 GLY A N 1
ATOM 700 C CA . GLY A 1 84 ? -8.344 -5.487 29.698 1.00 93.50 84 GLY A CA 1
ATOM 701 C C . GLY A 1 84 ? -9.116 -5.698 28.393 1.00 93.50 84 GLY A C 1
ATOM 702 O O . GLY A 1 84 ? -8.945 -6.734 27.742 1.00 93.50 84 GLY A O 1
ATOM 703 N N . LEU A 1 85 ? -9.899 -4.702 27.963 1.00 94.25 85 LEU A N 1
ATOM 704 C CA . LEU A 1 85 ? -10.607 -4.719 26.677 1.00 94.25 85 LEU A CA 1
ATOM 705 C C . LEU A 1 85 ? -9.631 -4.851 25.496 1.00 94.25 85 LEU A C 1
ATOM 707 O O . LEU A 1 85 ? -9.806 -5.728 24.644 1.00 94.25 85 LEU A O 1
ATOM 711 N N . ILE A 1 86 ? -8.577 -4.029 25.469 1.00 95.56 86 ILE A N 1
ATOM 712 C CA . ILE A 1 86 ? -7.546 -4.059 24.419 1.00 95.56 86 ILE A CA 1
ATOM 713 C C . ILE A 1 86 ? -6.845 -5.420 24.381 1.00 95.56 86 ILE A C 1
ATOM 715 O O . ILE A 1 86 ? -6.728 -6.024 23.313 1.00 95.56 86 ILE A O 1
ATOM 719 N N . ASN A 1 87 ? -6.448 -5.950 25.539 1.00 93.81 87 ASN A N 1
ATOM 720 C CA . ASN A 1 87 ? -5.791 -7.254 25.631 1.00 93.81 87 ASN A CA 1
ATOM 721 C C . ASN A 1 87 ? -6.677 -8.392 25.130 1.00 93.81 87 ASN A C 1
ATOM 723 O O . ASN A 1 87 ? -6.205 -9.258 24.390 1.00 93.81 87 ASN A O 1
ATOM 727 N N . ARG A 1 88 ? -7.965 -8.389 25.490 1.00 94.06 88 ARG A N 1
ATOM 728 C CA . ARG A 1 88 ? -8.923 -9.406 25.039 1.00 94.06 88 ARG A CA 1
ATOM 729 C C . ARG A 1 88 ? -9.114 -9.350 23.523 1.00 94.06 88 ARG A C 1
ATOM 731 O O . ARG A 1 88 ? -9.065 -10.390 22.865 1.00 94.06 88 ARG A O 1
ATOM 738 N N . HIS A 1 89 ? -9.260 -8.146 22.966 1.00 95.31 89 HIS A N 1
ATOM 739 C CA . HIS A 1 89 ? -9.394 -7.926 21.523 1.00 95.31 89 HIS A CA 1
ATOM 740 C C . HIS A 1 89 ? -8.159 -8.389 20.748 1.00 95.31 89 HIS A C 1
ATOM 742 O O . HIS A 1 89 ? -8.269 -9.154 19.788 1.00 95.31 89 HIS A O 1
ATOM 748 N N . LEU A 1 90 ? -6.971 -7.977 21.192 1.00 94.25 90 LEU A N 1
ATOM 749 C CA . LEU A 1 90 ? -5.705 -8.354 20.566 1.00 94.25 90 LEU A CA 1
ATOM 750 C C . LEU A 1 90 ? -5.442 -9.859 20.674 1.00 94.25 90 LEU A C 1
ATOM 752 O O . LEU A 1 90 ? -5.044 -10.473 19.690 1.00 94.25 90 LEU A O 1
ATOM 756 N N . SER A 1 91 ? -5.758 -10.483 21.810 1.00 91.38 91 SER A N 1
ATOM 757 C CA . SER A 1 91 ? -5.637 -11.939 21.989 1.00 91.38 91 SER A CA 1
ATOM 758 C C . SER A 1 91 ? -6.594 -12.723 21.084 1.00 91.38 91 SER A C 1
ATOM 760 O O . SER A 1 91 ? -6.258 -13.795 20.577 1.00 91.38 91 SER A O 1
ATOM 762 N N . TRP A 1 92 ? -7.806 -12.213 20.851 1.00 93.81 92 TRP A N 1
ATOM 763 C CA . TRP A 1 92 ? -8.730 -12.809 19.885 1.00 93.81 92 TRP A CA 1
ATOM 764 C C . TRP A 1 92 ? -8.202 -12.678 18.449 1.00 93.81 92 TRP A C 1
ATOM 766 O O . TRP A 1 92 ? -8.153 -13.667 17.713 1.00 93.81 92 TRP A O 1
ATOM 776 N N . ARG A 1 93 ? -7.709 -11.492 18.072 1.00 93.69 93 ARG A N 1
ATOM 777 C CA . ARG A 1 93 ? -7.095 -11.255 16.756 1.00 93.69 93 ARG A CA 1
ATOM 778 C C . ARG A 1 93 ? -5.861 -12.107 16.508 1.00 93.69 93 ARG A C 1
ATOM 780 O O . ARG A 1 93 ? -5.721 -12.654 15.419 1.00 93.69 93 ARG A O 1
ATOM 787 N N . ALA A 1 94 ? -5.016 -12.258 17.517 1.00 90.38 94 ALA A N 1
ATOM 788 C CA . ALA A 1 94 ? -3.842 -13.113 17.501 1.00 90.38 94 ALA A CA 1
ATOM 789 C C . ALA A 1 94 ? -4.171 -14.556 17.118 1.00 90.38 94 ALA A C 1
ATOM 791 O O . ALA A 1 94 ? -3.555 -15.116 16.209 1.00 90.38 94 ALA A O 1
ATOM 792 N N . ARG A 1 95 ? -5.194 -15.133 17.758 1.00 89.00 95 ARG A N 1
ATOM 793 C CA . ARG A 1 95 ? -5.665 -16.490 17.453 1.00 89.00 95 ARG A CA 1
ATOM 794 C C . ARG A 1 95 ? -6.158 -16.610 16.012 1.00 89.00 95 ARG A C 1
ATOM 796 O O . ARG A 1 95 ? -5.768 -17.542 15.311 1.00 89.00 95 ARG A O 1
ATOM 803 N N . GLY A 1 96 ? -6.949 -15.642 15.544 1.00 89.50 96 GLY A N 1
ATOM 804 C CA . GLY A 1 96 ? -7.417 -15.605 14.154 1.00 89.50 96 GLY A CA 1
ATOM 805 C C . GLY A 1 96 ? -6.273 -15.491 13.140 1.00 89.50 96 GLY A C 1
ATOM 806 O O . GLY A 1 96 ? -6.265 -16.192 12.127 1.00 89.50 96 GLY A O 1
ATOM 807 N N . TYR A 1 97 ? -5.272 -14.661 13.439 1.00 88.25 97 TYR A N 1
ATOM 808 C CA . TYR A 1 97 ? -4.106 -14.458 12.583 1.00 88.25 97 TYR A CA 1
ATOM 809 C C . TYR A 1 97 ? -3.284 -15.746 12.434 1.00 88.25 97 TYR A C 1
ATOM 811 O O . TYR A 1 97 ? -3.063 -16.197 11.308 1.00 88.25 97 TYR A O 1
ATOM 819 N N . ILE A 1 98 ? -2.937 -16.408 13.547 1.00 86.06 98 ILE A N 1
ATOM 820 C CA . ILE A 1 98 ? -2.236 -17.706 13.528 1.00 86.06 98 ILE A CA 1
ATOM 821 C C . ILE A 1 98 ? -3.056 -18.763 12.773 1.00 86.06 98 ILE A C 1
ATOM 823 O O . ILE A 1 98 ? -2.512 -19.504 11.950 1.00 86.06 98 ILE A O 1
ATOM 827 N N . GLY A 1 99 ? -4.371 -18.818 13.004 1.00 85.69 99 GLY A N 1
ATOM 828 C CA . GLY A 1 99 ? -5.260 -19.750 12.306 1.00 85.69 99 GLY A CA 1
ATOM 829 C C . GLY A 1 99 ? -5.268 -19.547 10.786 1.00 85.69 99 GLY A C 1
ATOM 830 O O . GLY A 1 99 ? -5.335 -20.513 10.028 1.00 85.69 99 GLY A O 1
ATOM 831 N N . SER A 1 100 ? -5.148 -18.303 10.316 1.00 85.06 100 SER A N 1
ATOM 832 C CA . SER A 1 100 ? -5.074 -18.000 8.881 1.00 85.06 100 SER A CA 1
ATOM 833 C C . SER A 1 100 ? -3.722 -18.380 8.261 1.00 85.06 100 SER A C 1
ATOM 835 O O . SER A 1 100 ? -3.673 -18.914 7.152 1.00 85.06 100 SER A O 1
ATOM 837 N N . LEU A 1 101 ? -2.625 -18.168 8.994 1.00 79.38 101 LEU A N 1
ATOM 838 C CA . LEU A 1 101 ? -1.268 -18.481 8.546 1.00 79.38 101 LEU A CA 1
ATOM 839 C C . LEU A 1 101 ? -1.012 -19.981 8.465 1.00 79.38 101 LEU A C 1
ATOM 841 O O . LEU A 1 101 ? -0.496 -20.463 7.460 1.00 79.38 101 LEU A O 1
ATOM 845 N N . THR A 1 102 ? -1.439 -20.732 9.476 1.00 77.69 102 THR A N 1
ATOM 846 C CA . THR A 1 102 ? -1.317 -22.198 9.487 1.00 77.69 102 THR A CA 1
ATOM 847 C C . THR A 1 102 ? -2.083 -22.841 8.327 1.00 77.69 102 THR A C 1
ATOM 849 O O . THR A 1 102 ? -1.575 -23.767 7.694 1.00 77.69 102 THR A O 1
ATOM 852 N N . LYS A 1 103 ? -3.258 -22.302 7.967 1.00 78.56 103 LYS A N 1
ATOM 853 C CA . LYS A 1 103 ? -4.011 -22.722 6.773 1.00 78.56 103 LYS A CA 1
ATOM 854 C C . LYS A 1 103 ? -3.282 -22.411 5.461 1.00 78.56 103 LYS A C 1
ATOM 856 O O . LYS A 1 103 ? -3.352 -23.226 4.546 1.00 78.56 103 LYS A O 1
ATOM 861 N N . LYS A 1 104 ? -2.587 -21.270 5.360 1.00 73.88 104 LYS A N 1
ATOM 862 C CA . LYS A 1 104 ? -1.801 -20.902 4.165 1.00 73.88 104 LYS A CA 1
ATOM 863 C C . LYS A 1 104 ? -0.553 -21.766 3.999 1.00 73.88 104 LYS A C 1
ATOM 865 O O . LYS A 1 104 ? -0.317 -22.262 2.905 1.00 73.88 104 LYS A O 1
ATOM 870 N N . ILE A 1 105 ? 0.200 -21.994 5.078 1.00 67.44 105 ILE A N 1
ATOM 871 C CA . ILE A 1 105 ? 1.433 -22.802 5.048 1.00 67.44 105 ILE A CA 1
ATOM 872 C C . ILE A 1 105 ? 1.134 -24.247 4.625 1.00 67.44 105 ILE A C 1
ATOM 874 O O . ILE A 1 105 ? 1.877 -24.817 3.838 1.00 67.44 105 ILE A O 1
ATOM 878 N N . ARG A 1 106 ? 0.009 -24.828 5.067 1.00 63.06 106 ARG A N 1
ATOM 879 C CA . ARG A 1 106 ? -0.394 -26.186 4.656 1.00 63.06 106 ARG A CA 1
ATOM 880 C C . ARG A 1 106 ? -0.800 -26.313 3.183 1.00 63.06 106 ARG A C 1
ATOM 882 O O . ARG A 1 106 ? -0.871 -27.432 2.693 1.00 63.06 106 ARG A O 1
ATOM 889 N N . LYS A 1 107 ? -1.110 -25.209 2.495 1.00 63.19 107 LYS A N 1
ATOM 890 C CA . LYS A 1 107 ? -1.680 -25.225 1.137 1.00 63.19 107 LYS A CA 1
ATOM 891 C C . LYS A 1 107 ? -0.720 -24.778 0.033 1.00 63.19 107 LYS A C 1
ATOM 893 O O . LYS A 1 107 ? -1.118 -24.817 -1.124 1.00 63.19 107 LYS A O 1
ATOM 898 N N . SER A 1 108 ? 0.505 -24.356 0.347 1.00 39.81 108 SER A N 1
ATOM 899 C CA . SER A 1 108 ? 1.437 -23.864 -0.673 1.00 39.81 108 SER A CA 1
ATOM 900 C C . SER A 1 108 ? 2.861 -24.364 -0.418 1.00 39.81 108 SER A C 1
ATOM 902 O O . SER A 1 108 ? 3.442 -23.978 0.599 1.00 39.81 108 SER A O 1
ATOM 904 N N . PRO A 1 109 ? 3.473 -25.145 -1.330 1.00 43.44 109 PRO A N 1
ATOM 905 C CA . PRO A 1 109 ? 4.927 -25.233 -1.380 1.00 43.44 109 PRO A CA 1
ATOM 906 C C . PRO A 1 109 ? 5.452 -23.826 -1.707 1.00 43.44 109 PRO A C 1
ATOM 908 O O . PRO A 1 109 ? 4.928 -23.156 -2.599 1.00 43.44 109 PRO A O 1
ATOM 911 N N . GLN A 1 110 ? 6.391 -23.306 -0.917 1.00 41.47 110 GLN A N 1
ATOM 912 C CA . GLN A 1 110 ? 6.914 -21.955 -1.132 1.00 41.47 110 GLN A CA 1
ATOM 913 C C . GLN A 1 110 ? 7.681 -21.889 -2.462 1.00 41.47 110 GLN A C 1
ATOM 915 O O . GLN A 1 110 ? 8.597 -22.688 -2.650 1.00 41.47 110 GLN A O 1
ATOM 920 N N . PRO A 1 111 ? 7.397 -20.930 -3.360 1.00 42.62 111 PRO A N 1
ATOM 921 C CA . PRO A 1 111 ? 8.350 -20.587 -4.403 1.00 42.62 111 PRO A CA 1
ATOM 922 C C . PRO A 1 111 ? 9.487 -19.753 -3.793 1.00 42.62 111 PRO A C 1
ATOM 924 O O . PRO A 1 111 ? 9.237 -18.813 -3.033 1.00 42.62 111 PRO A O 1
ATOM 927 N N . LEU A 1 112 ? 10.736 -20.088 -4.140 1.00 37.56 112 LEU A N 1
ATOM 928 C CA . LEU A 1 112 ? 11.886 -19.211 -3.916 1.00 37.56 112 LEU A CA 1
ATOM 929 C C . LEU A 1 112 ? 11.635 -17.887 -4.651 1.00 37.56 112 LEU A C 1
ATOM 931 O O . LEU A 1 112 ? 11.444 -17.868 -5.865 1.00 37.56 112 LEU A O 1
ATOM 935 N N . PHE A 1 113 ? 11.602 -16.787 -3.906 1.00 37.91 113 PHE A N 1
ATOM 936 C CA . PHE A 1 113 ? 11.378 -15.448 -4.443 1.00 37.91 113 PHE A CA 1
ATOM 937 C C . PHE A 1 113 ? 12.735 -14.799 -4.744 1.00 37.91 113 PHE A C 1
ATOM 939 O O . PHE A 1 113 ? 13.527 -14.616 -3.822 1.00 37.91 113 PHE A O 1
ATOM 946 N N . ASP A 1 114 ? 12.990 -14.456 -6.011 1.00 37.19 114 ASP A N 1
ATOM 947 C CA . ASP A 1 114 ? 14.155 -13.676 -6.454 1.00 37.19 114 ASP A CA 1
ATOM 948 C C . ASP A 1 114 ? 13.848 -12.163 -6.324 1.00 37.19 114 ASP A C 1
ATOM 950 O O . ASP A 1 114 ? 12.958 -11.657 -7.021 1.00 37.19 114 ASP A O 1
ATOM 954 N N . PRO A 1 115 ? 14.526 -11.427 -5.422 1.00 36.94 115 PRO A N 1
ATOM 955 C CA . PRO A 1 115 ? 14.285 -10.003 -5.188 1.00 36.94 115 PRO A CA 1
ATOM 956 C C . PRO A 1 115 ? 14.692 -9.081 -6.350 1.00 36.94 115 PRO A C 1
ATOM 958 O O . PRO A 1 115 ? 14.194 -7.953 -6.419 1.00 36.94 115 PRO A O 1
ATOM 961 N N . ASP A 1 116 ? 15.556 -9.529 -7.267 1.00 36.50 116 ASP A N 1
ATOM 962 C CA . ASP A 1 116 ? 16.249 -8.633 -8.204 1.00 36.50 116 ASP A CA 1
ATOM 963 C C . ASP A 1 116 ? 15.572 -8.508 -9.581 1.00 36.50 116 ASP A C 1
ATOM 965 O O . ASP A 1 116 ? 15.872 -7.595 -10.357 1.00 36.50 116 ASP A O 1
ATOM 969 N N . ALA A 1 117 ? 14.569 -9.337 -9.879 1.00 37.19 117 ALA A N 1
ATOM 970 C CA . ALA A 1 117 ? 13.882 -9.324 -11.174 1.00 37.19 117 ALA A CA 1
ATOM 971 C C . ALA A 1 117 ? 12.874 -8.162 -11.370 1.00 37.19 117 ALA A C 1
ATOM 973 O O . ALA A 1 117 ? 12.350 -7.980 -12.470 1.00 37.19 117 ALA A O 1
ATOM 974 N N . ILE A 1 118 ? 12.572 -7.354 -10.339 1.00 38.56 118 ILE A N 1
ATOM 975 C CA . ILE A 1 118 ? 11.383 -6.471 -10.317 1.00 38.56 118 ILE A CA 1
ATOM 976 C C . ILE A 1 118 ? 11.741 -4.984 -10.137 1.00 38.56 118 ILE A C 1
ATOM 978 O O . ILE A 1 118 ? 11.161 -4.278 -9.306 1.00 38.56 118 ILE A O 1
ATOM 982 N N . TYR A 1 119 ? 12.637 -4.442 -10.961 1.00 37.66 119 TYR A N 1
ATOM 983 C CA . TYR A 1 119 ? 12.850 -2.991 -11.039 1.00 37.66 119 TYR A CA 1
ATOM 984 C C . TYR A 1 119 ? 12.484 -2.421 -12.417 1.00 37.66 119 TYR A C 1
ATOM 986 O O . TYR A 1 119 ? 13.048 -2.813 -13.429 1.00 37.66 119 TYR A O 1
ATOM 994 N N . ARG A 1 120 ? 11.593 -1.411 -12.370 1.00 44.84 120 ARG A N 1
ATOM 995 C CA . ARG A 1 120 ? 11.234 -0.404 -13.395 1.00 44.84 120 ARG A CA 1
ATOM 996 C C . ARG A 1 120 ? 10.224 -0.801 -14.482 1.00 44.84 120 ARG A C 1
ATOM 998 O O . ARG A 1 120 ? 10.602 -1.296 -15.524 1.00 44.84 120 ARG A O 1
ATOM 1005 N N . VAL A 1 121 ? 8.959 -0.434 -14.247 1.00 37.41 121 VAL A N 1
ATOM 1006 C CA . VAL A 1 121 ? 8.083 0.309 -15.178 1.00 37.41 121 VAL A CA 1
ATOM 1007 C C . VAL A 1 121 ? 7.121 1.101 -14.281 1.00 37.41 121 VAL A C 1
ATOM 1009 O O . VAL A 1 121 ? 6.361 0.503 -13.519 1.00 37.41 121 VAL A O 1
ATOM 1012 N N . GLU A 1 122 ? 7.180 2.431 -14.297 1.00 42.56 122 GLU A N 1
ATOM 1013 C CA . GLU A 1 122 ? 6.140 3.260 -13.677 1.00 42.56 122 GLU A CA 1
ATOM 1014 C C . GLU A 1 122 ? 4.951 3.314 -14.639 1.00 42.56 122 GLU A C 1
ATOM 1016 O O . GLU A 1 122 ? 5.009 3.959 -15.682 1.00 42.56 122 GLU A O 1
ATOM 1021 N N . HIS A 1 123 ? 3.883 2.578 -14.328 1.00 48.28 123 HIS A N 1
ATOM 1022 C CA . HIS A 1 123 ? 2.616 2.734 -15.036 1.00 48.28 123 HIS A CA 1
ATOM 1023 C C . HIS A 1 123 ? 1.908 4.011 -14.552 1.00 48.28 123 HIS A C 1
ATOM 1025 O O . HIS A 1 123 ? 1.784 4.190 -13.331 1.00 48.28 123 HIS A O 1
ATOM 1031 N N . PRO A 1 124 ? 1.368 4.852 -15.459 1.00 52.25 124 PRO A N 1
ATOM 1032 C CA . PRO A 1 124 ? 0.665 6.094 -15.126 1.00 52.25 124 PRO A CA 1
ATOM 1033 C C . PRO A 1 124 ? -0.767 5.836 -14.636 1.00 52.25 124 PRO A C 1
ATOM 1035 O O . PRO A 1 124 ? -1.673 6.628 -14.872 1.00 52.25 124 PRO A O 1
ATOM 1038 N N . ILE A 1 125 ? -1.001 4.708 -13.966 1.00 61.28 125 ILE A N 1
ATOM 1039 C CA . ILE A 1 125 ? -2.270 4.476 -13.296 1.00 61.28 125 ILE A CA 1
ATOM 1040 C C . ILE A 1 125 ? -2.275 5.325 -12.033 1.00 61.28 125 ILE A C 1
ATOM 1042 O O . ILE A 1 125 ? -1.511 5.072 -11.087 1.00 61.28 125 ILE A O 1
ATOM 1046 N N . ASP A 1 126 ? -3.123 6.347 -12.062 1.00 75.38 126 ASP A N 1
ATOM 1047 C CA . ASP A 1 126 ? -3.450 7.149 -10.901 1.00 75.38 126 ASP A CA 1
ATOM 1048 C C . ASP A 1 126 ? -4.378 6.338 -9.996 1.00 75.38 126 ASP A C 1
ATOM 1050 O O . ASP A 1 126 ? -5.574 6.194 -10.244 1.00 75.38 126 ASP A O 1
ATOM 1054 N N . LEU A 1 127 ? -3.791 5.774 -8.940 1.00 73.31 127 LEU A N 1
ATOM 1055 C CA . LEU A 1 127 ? -4.516 5.023 -7.920 1.00 73.31 127 LEU A CA 1
ATOM 1056 C C . LEU A 1 127 ? -5.647 5.842 -7.296 1.00 73.31 127 LEU A C 1
ATOM 1058 O O . LEU A 1 127 ? -6.609 5.244 -6.839 1.00 73.31 127 LEU A O 1
ATOM 1062 N N . ARG A 1 128 ? -5.560 7.180 -7.287 1.00 76.38 128 ARG A N 1
ATOM 1063 C CA . ARG A 1 128 ? -6.625 8.021 -6.730 1.00 76.38 128 ARG A CA 1
ATOM 1064 C C . ARG A 1 128 ? -7.909 7.907 -7.541 1.00 76.38 128 ARG A C 1
ATOM 1066 O O . ARG A 1 128 ? -8.959 7.712 -6.948 1.00 76.38 128 ARG A O 1
ATOM 1073 N N . LYS A 1 129 ? -7.809 7.908 -8.872 1.00 80.62 129 LYS A N 1
ATOM 1074 C CA . LYS A 1 129 ? -8.965 7.707 -9.762 1.00 80.62 129 LYS A CA 1
ATOM 1075 C C . LYS A 1 129 ? -9.568 6.311 -9.617 1.00 80.62 129 LYS A C 1
ATOM 1077 O O . LYS A 1 129 ? -10.775 6.150 -9.681 1.00 80.62 129 LYS A O 1
ATOM 1082 N N . LEU A 1 130 ? -8.730 5.301 -9.378 1.00 77.56 130 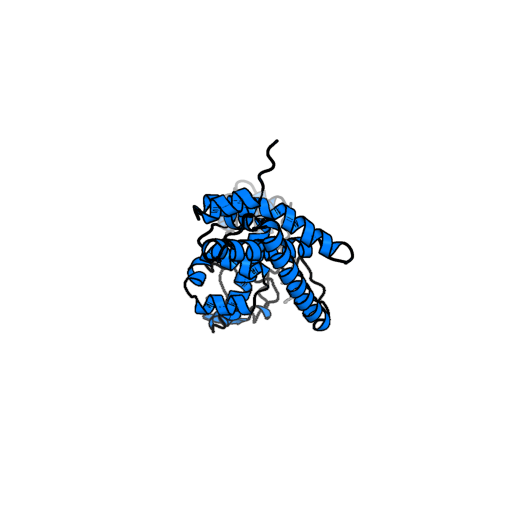LEU A N 1
ATOM 1083 C CA . LEU A 1 130 ? -9.193 3.933 -9.120 1.00 77.56 130 LEU A CA 1
ATOM 1084 C C . LEU A 1 130 ? -9.925 3.781 -7.785 1.00 77.56 130 LEU A C 1
ATOM 1086 O O . LEU A 1 130 ? -10.771 2.904 -7.665 1.00 77.56 130 LEU A O 1
ATOM 1090 N N . ILE A 1 131 ? -9.597 4.607 -6.789 1.00 83.31 131 ILE A N 1
ATOM 1091 C CA . ILE A 1 131 ? -10.234 4.578 -5.465 1.00 83.31 131 ILE A CA 1
ATOM 1092 C C . ILE A 1 131 ? -11.668 5.132 -5.502 1.00 83.31 131 ILE A C 1
ATOM 1094 O O . ILE A 1 131 ? -12.459 4.837 -4.608 1.00 83.31 131 ILE A O 1
ATOM 1098 N N . GLU A 1 132 ? -12.037 5.882 -6.541 1.00 83.94 132 GLU A N 1
ATOM 1099 C CA . GLU A 1 132 ? -13.404 6.391 -6.714 1.00 83.94 132 GLU A CA 1
ATOM 1100 C C . GLU A 1 132 ? -14.405 5.268 -7.059 1.00 83.94 132 GLU A C 1
ATOM 1102 O O . GLU A 1 132 ? -15.576 5.354 -6.680 1.00 83.94 132 GLU A O 1
ATOM 1107 N N . ASP A 1 133 ? -13.947 4.179 -7.690 1.00 90.19 133 ASP A N 1
ATOM 1108 C CA . ASP A 1 133 ? -14.757 2.992 -7.980 1.00 90.19 133 ASP A CA 1
ATOM 1109 C C . ASP A 1 133 ? -14.719 1.994 -6.809 1.00 90.19 133 ASP A C 1
ATOM 1111 O O . ASP A 1 133 ? -13.827 1.147 -6.682 1.00 90.19 133 ASP A O 1
ATOM 1115 N N . LYS A 1 134 ? -15.727 2.088 -5.935 1.00 91.94 134 LYS A N 1
ATOM 1116 C CA . LYS A 1 134 ? -15.851 1.229 -4.747 1.00 91.94 134 LYS A CA 1
ATOM 1117 C C . LYS A 1 134 ? -15.961 -0.256 -5.087 1.00 91.94 134 LYS A C 1
ATOM 1119 O O . LYS A 1 134 ? -15.437 -1.078 -4.340 1.00 91.94 134 LYS A O 1
ATOM 1124 N N . GLU A 1 135 ? -16.639 -0.608 -6.179 1.00 92.12 135 GLU A N 1
ATOM 1125 C CA . GLU A 1 135 ? -16.808 -2.011 -6.563 1.00 92.12 135 GLU A CA 1
ATOM 1126 C C . GLU A 1 135 ? -15.466 -2.599 -7.013 1.00 92.12 135 GLU A C 1
ATOM 1128 O O . GLU A 1 135 ? -15.093 -3.710 -6.628 1.00 92.12 135 GLU A O 1
ATOM 1133 N N . PHE A 1 136 ? -14.695 -1.822 -7.775 1.00 92.00 136 PHE A N 1
ATOM 1134 C CA . PHE A 1 136 ? -13.372 -2.234 -8.219 1.00 92.00 136 PHE A CA 1
ATOM 1135 C C . PHE A 1 136 ? -12.376 -2.370 -7.059 1.00 92.00 136 PHE A C 1
ATOM 1137 O O . PHE A 1 136 ? -11.610 -3.337 -7.006 1.00 92.00 136 PHE A O 1
ATOM 1144 N N . ILE A 1 137 ? -12.408 -1.456 -6.086 1.00 92.81 137 ILE A N 1
ATOM 1145 C CA . ILE A 1 137 ? -11.558 -1.559 -4.895 1.00 92.81 137 ILE A CA 1
ATOM 1146 C C . ILE A 1 137 ? -11.868 -2.819 -4.077 1.00 92.81 137 ILE A C 1
ATOM 1148 O O . ILE A 1 137 ? -10.930 -3.473 -3.612 1.00 92.81 137 ILE A O 1
ATOM 1152 N N . GLU A 1 138 ? -13.133 -3.218 -3.931 1.00 94.62 138 GLU A N 1
ATOM 1153 C CA . GLU A 1 138 ? -13.466 -4.473 -3.244 1.00 94.62 138 GLU A CA 1
ATOM 1154 C C . GLU A 1 138 ? -12.887 -5.697 -3.971 1.00 94.62 138 GLU A C 1
ATOM 1156 O O . GLU A 1 138 ? -12.265 -6.550 -3.332 1.00 94.62 138 GLU A O 1
ATOM 1161 N N . LYS A 1 139 ? -12.920 -5.726 -5.310 1.00 93.50 139 LYS A N 1
ATOM 1162 C CA . LYS A 1 139 ? -12.246 -6.780 -6.098 1.00 93.50 139 LYS A CA 1
ATOM 1163 C C . LYS A 1 139 ? -10.734 -6.817 -5.837 1.00 93.50 139 LYS A C 1
ATOM 1165 O O . LYS A 1 139 ? -10.147 -7.893 -5.695 1.00 93.50 139 LYS A O 1
ATOM 1170 N N . ILE A 1 140 ? -10.082 -5.653 -5.718 1.00 93.75 140 ILE A N 1
ATOM 1171 C CA . ILE A 1 140 ? -8.661 -5.578 -5.329 1.00 93.75 140 ILE A CA 1
ATOM 1172 C C . ILE A 1 140 ? -8.459 -6.141 -3.918 1.00 93.75 140 ILE A C 1
ATOM 1174 O O . ILE A 1 140 ? -7.514 -6.908 -3.694 1.00 93.75 140 ILE A O 1
ATOM 1178 N N . ARG A 1 141 ? -9.327 -5.775 -2.967 1.00 95.31 141 ARG A N 1
ATOM 1179 C CA . ARG A 1 141 ? -9.240 -6.184 -1.557 1.00 95.31 141 ARG A CA 1
ATOM 1180 C C . ARG A 1 141 ? -9.340 -7.693 -1.379 1.00 95.31 141 ARG A C 1
ATOM 1182 O O . ARG A 1 141 ? -8.611 -8.233 -0.543 1.00 95.31 141 ARG A O 1
ATOM 1189 N N . GLU A 1 142 ? -10.175 -8.359 -2.172 1.00 94.94 142 GLU A N 1
ATOM 1190 C CA . GLU A 1 142 ? -10.325 -9.819 -2.182 1.00 94.94 142 GLU A CA 1
ATOM 1191 C C . GLU A 1 142 ? -9.035 -10.542 -2.595 1.00 94.94 142 GLU A C 1
ATOM 1193 O O . GLU A 1 142 ? -8.686 -11.577 -2.020 1.00 94.94 142 GLU A O 1
ATOM 1198 N N . LYS A 1 143 ? -8.284 -9.979 -3.551 1.00 92.94 143 LYS A N 1
ATOM 1199 C CA . LYS A 1 143 ? -7.005 -10.544 -4.022 1.00 92.94 143 LYS A CA 1
ATOM 1200 C C . LYS A 1 143 ? -5.794 -10.098 -3.195 1.00 92.94 143 LYS A C 1
ATOM 1202 O O . LYS A 1 143 ? -4.722 -10.703 -3.274 1.00 92.94 143 LYS A O 1
ATOM 1207 N N . CYS A 1 144 ? -5.932 -9.048 -2.393 1.00 92.81 144 CYS A N 1
ATOM 1208 C CA . CYS A 1 144 ? -4.842 -8.468 -1.622 1.00 92.81 144 CYS A CA 1
ATOM 1209 C C . CYS A 1 144 ? -4.588 -9.177 -0.283 1.00 92.81 144 CYS A C 1
ATOM 1211 O O . CYS A 1 144 ? -5.487 -9.593 0.445 1.00 92.81 144 CYS A O 1
ATOM 1213 N N . ALA A 1 145 ? -3.315 -9.239 0.117 1.00 91.31 145 ALA A N 1
ATOM 1214 C CA . ALA A 1 145 ? -2.968 -9.579 1.494 1.00 91.31 145 ALA A CA 1
ATOM 1215 C C . ALA A 1 145 ? -3.453 -8.471 2.458 1.00 91.31 145 ALA A C 1
ATOM 1217 O O . ALA A 1 145 ? -3.437 -7.298 2.076 1.00 91.31 145 ALA A O 1
ATOM 1218 N N . PRO A 1 146 ? -3.777 -8.782 3.732 1.00 91.12 146 PRO A N 1
ATOM 1219 C CA . PRO A 1 146 ? -4.295 -7.799 4.697 1.00 91.12 146 PRO A CA 1
ATOM 1220 C C . PRO A 1 146 ? -3.460 -6.513 4.816 1.00 91.12 146 PRO A C 1
ATOM 1222 O O . PRO A 1 146 ? -3.992 -5.416 4.960 1.00 91.12 146 PRO A O 1
ATOM 1225 N N . ARG A 1 147 ? -2.139 -6.630 4.669 1.00 89.38 147 ARG A N 1
ATOM 1226 C CA . ARG A 1 147 ? -1.184 -5.513 4.705 1.00 89.38 147 ARG A CA 1
ATOM 1227 C C . ARG A 1 147 ? -1.271 -4.531 3.542 1.00 89.38 147 ARG A C 1
ATOM 1229 O O . ARG A 1 147 ? -0.807 -3.401 3.665 1.00 89.38 147 ARG A O 1
ATOM 1236 N N . LEU A 1 148 ? -1.795 -4.982 2.407 1.00 94.56 148 LEU A N 1
ATOM 1237 C CA . LEU A 1 148 ? -2.072 -4.145 1.245 1.00 94.56 148 LEU A CA 1
ATOM 1238 C C . LEU A 1 148 ? -3.421 -3.446 1.438 1.00 94.56 148 LEU A C 1
ATOM 1240 O O . LEU A 1 148 ? -3.509 -2.242 1.218 1.00 94.56 148 LEU A O 1
ATOM 1244 N N . ASN A 1 149 ? -4.412 -4.154 1.994 1.00 94.38 149 ASN A N 1
ATOM 1245 C CA . ASN A 1 149 ? -5.708 -3.571 2.363 1.00 94.38 149 ASN A CA 1
ATOM 1246 C C . ASN A 1 149 ? -5.559 -2.455 3.400 1.00 94.38 149 ASN A C 1
ATOM 1248 O O . ASN A 1 149 ? -6.256 -1.456 3.322 1.00 94.38 149 ASN A O 1
ATOM 1252 N N . ALA A 1 150 ? -4.591 -2.566 4.311 1.00 92.88 150 ALA A N 1
ATOM 1253 C CA . ALA A 1 150 ? -4.217 -1.483 5.217 1.00 92.88 150 ALA A CA 1
ATOM 1254 C C . ALA A 1 150 ? -3.833 -0.180 4.498 1.00 92.88 150 ALA A C 1
ATOM 1256 O O . ALA A 1 150 ? -4.127 0.906 4.983 1.00 92.88 150 ALA A O 1
ATOM 1257 N N . VAL A 1 151 ? -3.135 -0.286 3.364 1.00 95.62 151 VAL A N 1
ATOM 1258 C CA . VAL A 1 151 ? -2.725 0.879 2.573 1.00 95.62 151 VAL A CA 1
ATOM 1259 C C . VAL A 1 151 ? -3.924 1.434 1.809 1.00 95.62 151 VAL A C 1
ATOM 1261 O O . VAL A 1 151 ? -4.110 2.644 1.809 1.00 95.62 151 VAL A O 1
ATOM 1264 N N . LEU A 1 152 ? -4.764 0.569 1.230 1.00 94.62 152 LEU A N 1
ATOM 1265 C CA . LEU A 1 152 ? -6.019 0.975 0.585 1.00 94.62 152 LEU A CA 1
ATOM 1266 C C . LEU A 1 152 ? -6.955 1.702 1.563 1.00 94.62 152 LEU A C 1
ATOM 1268 O O . LEU A 1 152 ? -7.403 2.797 1.244 1.00 94.62 152 LEU A O 1
ATOM 1272 N N . ASP A 1 153 ? -7.144 1.161 2.775 1.00 94.12 153 ASP A N 1
ATOM 1273 C CA . ASP A 1 153 ? -7.929 1.779 3.858 1.00 94.12 153 ASP A CA 1
ATOM 1274 C C . ASP A 1 153 ? -7.445 3.217 4.140 1.00 94.12 153 ASP A C 1
ATOM 1276 O O . ASP A 1 153 ? -8.256 4.122 4.304 1.00 94.12 153 ASP A O 1
ATOM 1280 N N . MET A 1 154 ? -6.128 3.456 4.195 1.00 94.00 154 MET A N 1
ATOM 1281 C CA . MET A 1 154 ? -5.588 4.798 4.465 1.00 94.00 154 MET A CA 1
ATOM 1282 C C . MET A 1 154 ? -5.776 5.761 3.291 1.00 94.00 154 MET A C 1
ATOM 1284 O O . MET A 1 154 ? -6.043 6.943 3.508 1.00 94.00 154 MET A O 1
ATOM 1288 N N . LEU A 1 155 ? -5.654 5.267 2.059 1.00 92.19 155 LEU A N 1
ATOM 1289 C CA . LEU A 1 155 ? -5.830 6.088 0.862 1.00 92.19 155 LEU A CA 1
ATOM 1290 C C . LEU A 1 155 ? -7.297 6.467 0.634 1.00 92.19 155 LEU A C 1
ATOM 1292 O O . LEU A 1 155 ? -7.563 7.609 0.276 1.00 92.19 155 LEU A O 1
ATOM 1296 N N . GLU A 1 156 ? -8.242 5.562 0.901 1.00 91.56 156 GLU A N 1
ATOM 1297 C CA . GLU A 1 156 ? -9.685 5.861 0.898 1.00 91.56 156 GLU A CA 1
ATOM 1298 C C . GLU A 1 156 ? -10.065 6.930 1.928 1.00 91.56 156 GLU A C 1
ATOM 1300 O O . GLU A 1 156 ? -10.982 7.717 1.707 1.00 91.56 156 GLU A O 1
ATOM 1305 N N . LEU A 1 157 ? -9.348 6.982 3.055 1.00 90.44 157 LEU A N 1
ATOM 1306 C CA . LEU A 1 157 ? -9.512 8.028 4.068 1.00 90.44 157 LEU A CA 1
ATOM 1307 C C . LEU A 1 157 ? -8.875 9.369 3.659 1.00 90.44 157 LEU A C 1
ATOM 1309 O O . LEU A 1 157 ? -8.972 10.335 4.414 1.00 90.44 157 LEU A O 1
ATOM 1313 N N . GLY A 1 158 ? -8.233 9.443 2.490 1.00 91.56 158 GLY A N 1
ATOM 1314 C CA . GLY A 1 158 ? -7.618 10.659 1.959 1.00 91.56 158 GLY A CA 1
ATOM 1315 C C . GLY A 1 158 ? -6.227 10.967 2.515 1.00 91.56 158 GLY A C 1
ATOM 1316 O O . GLY A 1 158 ? -5.719 12.065 2.294 1.00 91.56 158 GLY A O 1
ATOM 1317 N N . HIS A 1 159 ? -5.588 10.029 3.222 1.00 91.50 159 HIS A N 1
ATOM 1318 C CA . HIS A 1 159 ? -4.247 10.252 3.761 1.00 91.50 159 HIS A CA 1
ATOM 1319 C C . HIS A 1 159 ? -3.179 10.263 2.662 1.00 91.50 159 HIS A C 1
ATOM 1321 O O . HIS A 1 159 ? -3.173 9.443 1.741 1.00 91.50 159 HIS A O 1
ATOM 1327 N N . GLU A 1 160 ? -2.198 11.157 2.794 1.00 93.19 160 GLU A N 1
ATOM 1328 C CA . GLU A 1 160 ? -1.026 11.156 1.920 1.00 93.19 160 GLU A CA 1
ATOM 1329 C C . GLU A 1 160 ? -0.103 9.958 2.197 1.00 93.19 160 GLU A C 1
ATOM 1331 O O . GLU A 1 160 ? -0.147 9.336 3.259 1.00 93.19 160 GLU A O 1
ATOM 1336 N N . LEU A 1 161 ? 0.810 9.647 1.268 1.00 91.62 161 LEU A N 1
ATOM 1337 C CA . LEU A 1 161 ? 1.721 8.500 1.407 1.00 91.62 161 LEU A CA 1
ATOM 1338 C C . LEU A 1 161 ? 2.639 8.603 2.628 1.00 91.62 161 LEU A C 1
ATOM 1340 O O . LEU A 1 161 ? 2.886 7.604 3.305 1.00 91.62 161 LEU A O 1
ATOM 1344 N N . LYS A 1 162 ? 3.139 9.811 2.917 1.00 90.44 162 LYS A N 1
ATOM 1345 C CA . LYS A 1 162 ? 3.988 10.069 4.089 1.00 90.44 162 LYS A CA 1
ATOM 1346 C C . LYS A 1 162 ? 3.207 9.879 5.387 1.00 90.44 162 LYS A C 1
ATOM 1348 O O . LYS A 1 162 ? 3.722 9.285 6.331 1.00 90.44 162 LYS A O 1
ATOM 1353 N N . GLU A 1 163 ? 1.963 10.347 5.417 1.00 91.62 163 GLU A N 1
ATOM 1354 C CA . GLU A 1 163 ? 1.084 10.203 6.574 1.00 91.62 163 GLU A CA 1
ATOM 1355 C C . GLU A 1 163 ? 0.683 8.738 6.778 1.00 91.62 163 GLU A C 1
ATOM 1357 O O . GLU A 1 163 ? 0.831 8.206 7.872 1.00 91.62 163 GLU A O 1
ATOM 1362 N N . THR A 1 164 ? 0.321 8.044 5.700 1.00 92.44 164 THR A N 1
ATOM 1363 C CA . THR A 1 164 ? 0.045 6.602 5.683 1.00 92.44 164 THR A CA 1
ATOM 1364 C C . THR A 1 164 ? 1.221 5.794 6.239 1.00 92.44 164 THR A C 1
ATOM 1366 O O . THR A 1 164 ? 1.021 4.908 7.068 1.00 92.44 164 THR A O 1
ATOM 1369 N N . ALA A 1 165 ? 2.457 6.113 5.834 1.00 92.56 165 ALA A N 1
ATOM 1370 C CA . ALA A 1 165 ? 3.665 5.465 6.353 1.00 92.56 165 ALA A CA 1
ATOM 1371 C C . ALA A 1 165 ? 3.811 5.657 7.870 1.00 92.56 165 ALA A C 1
ATOM 1373 O O . ALA A 1 165 ? 4.084 4.698 8.592 1.00 92.56 165 ALA A O 1
ATOM 1374 N N . LYS A 1 166 ? 3.560 6.882 8.350 1.00 92.31 166 LYS A N 1
ATOM 1375 C CA . LYS A 1 166 ? 3.594 7.223 9.775 1.00 92.31 166 LYS A CA 1
ATOM 1376 C C . LYS A 1 166 ? 2.506 6.489 10.563 1.00 92.31 166 LYS A C 1
ATOM 1378 O O . LYS A 1 166 ? 2.819 5.907 11.593 1.00 92.31 166 LYS A O 1
ATOM 1383 N N . ILE A 1 167 ? 1.260 6.467 10.079 1.00 90.00 167 ILE A N 1
ATOM 1384 C CA . ILE A 1 167 ? 0.141 5.806 10.775 1.00 90.00 167 ILE A CA 1
ATOM 1385 C C . ILE A 1 167 ? 0.338 4.285 10.811 1.00 90.00 167 ILE A C 1
ATOM 1387 O O . ILE A 1 167 ? 0.036 3.643 11.811 1.00 90.00 167 ILE A O 1
ATOM 1391 N N . LEU A 1 168 ? 0.865 3.694 9.736 1.00 89.56 168 LEU A N 1
ATOM 1392 C CA . LEU A 1 168 ? 1.138 2.256 9.676 1.00 89.56 168 LEU A CA 1
ATOM 1393 C C . LEU A 1 168 ? 2.459 1.854 10.354 1.00 89.56 168 LEU A C 1
ATOM 1395 O O . LEU A 1 168 ? 2.756 0.659 10.404 1.00 89.56 168 LEU A O 1
ATOM 1399 N N . ASN A 1 169 ? 3.220 2.827 10.867 1.00 92.12 169 ASN A N 1
ATOM 1400 C CA . ASN A 1 169 ? 4.543 2.671 11.470 1.00 92.12 169 ASN A CA 1
ATOM 1401 C C . ASN A 1 169 ? 5.512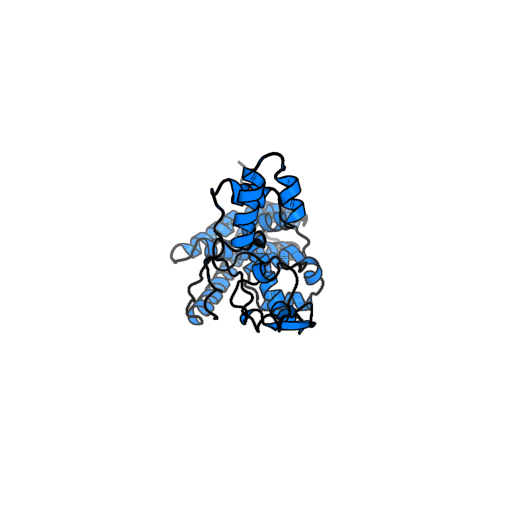 1.852 10.595 1.00 92.12 169 ASN A C 1
ATOM 1403 O O . ASN A 1 169 ? 6.128 0.878 11.030 1.00 92.12 169 ASN A O 1
ATOM 1407 N N . VAL A 1 170 ? 5.610 2.222 9.317 1.00 91.94 170 VAL A N 1
ATOM 1408 C CA . VAL A 1 170 ? 6.525 1.598 8.352 1.00 91.94 170 VAL A CA 1
ATOM 1409 C C . VAL A 1 170 ? 7.320 2.659 7.603 1.00 91.94 170 VAL A C 1
ATOM 1411 O O . VAL A 1 170 ? 6.886 3.798 7.447 1.00 91.94 170 VAL A O 1
ATOM 1414 N N . ALA A 1 171 ? 8.489 2.281 7.086 1.00 90.62 171 ALA A N 1
ATOM 1415 C CA . ALA A 1 171 ? 9.285 3.185 6.263 1.00 90.62 171 ALA A CA 1
ATOM 1416 C C . ALA A 1 171 ? 8.507 3.603 4.993 1.00 90.62 171 ALA A C 1
ATOM 1418 O O . ALA A 1 171 ? 7.850 2.751 4.383 1.00 90.62 171 ALA A O 1
ATOM 1419 N N . PRO A 1 172 ? 8.628 4.857 4.512 1.00 89.62 172 PRO A N 1
ATOM 1420 C CA . PRO A 1 172 ? 7.951 5.317 3.294 1.00 89.62 172 PRO A CA 1
ATOM 1421 C C . PRO A 1 172 ? 8.190 4.426 2.064 1.00 89.62 172 PRO A C 1
ATOM 1423 O O . PRO A 1 172 ? 7.260 4.155 1.304 1.00 89.62 172 PRO A O 1
ATOM 1426 N N . GLY A 1 173 ? 9.403 3.880 1.906 1.00 85.12 173 GLY A N 1
ATOM 1427 C CA . GLY A 1 173 ? 9.717 2.929 0.831 1.00 85.12 173 GLY A CA 1
ATOM 1428 C C . GLY A 1 173 ? 8.884 1.641 0.884 1.00 85.12 173 GLY A C 1
ATOM 1429 O O . GLY A 1 173 ? 8.542 1.078 -0.155 1.00 85.12 173 GLY A O 1
ATOM 1430 N N . THR A 1 174 ? 8.463 1.213 2.079 1.00 91.25 174 THR A N 1
ATOM 1431 C CA . THR A 1 174 ? 7.568 0.056 2.252 1.00 91.25 174 THR A CA 1
ATOM 1432 C C . THR A 1 174 ? 6.168 0.363 1.726 1.00 91.25 174 THR A C 1
ATOM 1434 O O . THR A 1 174 ? 5.570 -0.484 1.064 1.00 91.25 174 THR A O 1
ATOM 1437 N N . ILE A 1 175 ? 5.650 1.575 1.961 1.00 94.12 175 ILE A N 1
ATOM 1438 C CA . ILE A 1 175 ? 4.366 2.011 1.386 1.00 94.12 175 ILE A CA 1
ATOM 1439 C C . ILE A 1 175 ? 4.448 2.038 -0.137 1.00 94.12 175 ILE A C 1
ATOM 1441 O O . ILE A 1 175 ? 3.556 1.515 -0.800 1.00 94.12 175 ILE A O 1
ATOM 1445 N N . PHE A 1 176 ? 5.544 2.557 -0.694 1.00 89.06 176 PHE A N 1
ATOM 1446 C CA . PHE A 1 176 ? 5.755 2.573 -2.140 1.00 89.06 176 PHE A CA 1
ATOM 1447 C C . PHE A 1 176 ? 5.751 1.159 -2.743 1.00 89.06 176 PHE A C 1
ATOM 1449 O O . PHE A 1 176 ? 5.066 0.899 -3.733 1.00 89.06 176 PHE A O 1
ATOM 1456 N N . TYR A 1 177 ? 6.445 0.211 -2.108 1.00 89.56 177 TYR A N 1
ATOM 1457 C CA . TYR A 1 177 ? 6.456 -1.187 -2.544 1.00 89.56 177 TYR A CA 1
ATOM 1458 C C . TYR A 1 177 ? 5.068 -1.846 -2.461 1.00 89.56 177 TYR A C 1
ATOM 1460 O O . TYR A 1 177 ? 4.638 -2.545 -3.386 1.00 89.56 177 TYR A O 1
ATOM 1468 N N . ARG A 1 178 ? 4.326 -1.593 -1.375 1.00 94.56 178 ARG A N 1
ATOM 1469 C CA . ARG A 1 178 ? 2.946 -2.078 -1.218 1.00 94.56 178 ARG A CA 1
ATOM 1470 C C . ARG A 1 178 ? 2.034 -1.499 -2.297 1.00 94.56 178 ARG A C 1
ATOM 1472 O O . ARG A 1 178 ? 1.288 -2.254 -2.911 1.00 94.56 178 ARG A O 1
ATOM 1479 N N . LEU A 1 179 ? 2.155 -0.208 -2.603 1.00 93.56 179 LEU A N 1
ATOM 1480 C CA . LEU A 1 179 ? 1.401 0.431 -3.682 1.00 93.56 179 LEU A CA 1
ATOM 1481 C C . LEU A 1 179 ? 1.718 -0.150 -5.048 1.00 93.56 179 LEU A C 1
ATOM 1483 O O . LEU A 1 179 ? 0.805 -0.400 -5.824 1.00 93.56 179 LEU A O 1
ATOM 1487 N N . LYS A 1 180 ? 2.991 -0.419 -5.338 1.00 89.38 180 LYS A N 1
ATOM 1488 C CA . LYS A 1 180 ? 3.389 -1.095 -6.577 1.00 89.38 180 LYS A CA 1
ATOM 1489 C C . LYS A 1 180 ? 2.731 -2.473 -6.700 1.00 89.38 180 LYS A C 1
ATOM 1491 O O . LYS A 1 180 ? 2.276 -2.840 -7.779 1.00 89.38 180 LYS A O 1
ATOM 1496 N N . THR A 1 181 ? 2.637 -3.204 -5.590 1.00 91.81 181 THR A N 1
ATOM 1497 C CA . THR A 1 181 ? 1.956 -4.507 -5.542 1.00 91.81 181 THR A CA 1
ATOM 1498 C C . THR A 1 181 ? 0.452 -4.361 -5.780 1.00 91.81 181 THR A C 1
ATOM 1500 O O . THR A 1 181 ? -0.106 -5.091 -6.589 1.00 91.81 181 THR A O 1
ATOM 1503 N N . ILE A 1 182 ? -0.191 -3.380 -5.140 1.00 94.00 182 ILE A N 1
ATOM 1504 C CA . ILE A 1 182 ? -1.612 -3.058 -5.346 1.00 94.00 182 ILE A CA 1
ATOM 1505 C C . ILE A 1 182 ? -1.873 -2.675 -6.805 1.00 94.00 182 ILE A C 1
ATOM 1507 O O . ILE A 1 182 ? -2.796 -3.207 -7.406 1.00 94.00 182 ILE A O 1
ATOM 1511 N N . LYS A 1 183 ? -1.040 -1.812 -7.406 1.00 91.50 183 LYS A N 1
ATOM 1512 C CA . LYS A 1 183 ? -1.150 -1.439 -8.826 1.00 91.50 183 LYS A CA 1
ATOM 1513 C C . LYS A 1 183 ? -1.068 -2.655 -9.737 1.00 91.50 183 LYS A C 1
ATOM 1515 O O . LYS A 1 183 ? -1.811 -2.720 -10.704 1.00 91.50 183 LYS A O 1
ATOM 1520 N N . LYS A 1 184 ? -0.179 -3.606 -9.436 1.00 87.75 184 LYS A N 1
ATOM 1521 C CA . LYS A 1 184 ? -0.082 -4.853 -10.197 1.00 87.75 184 LYS A CA 1
ATOM 1522 C C . LYS A 1 184 ? -1.376 -5.668 -10.095 1.00 87.75 184 LYS A C 1
ATOM 1524 O O . LYS A 1 184 ? -1.902 -6.067 -11.116 1.00 87.75 184 LYS A O 1
ATOM 1529 N N . ILE A 1 185 ? -1.925 -5.835 -8.892 1.00 91.69 185 ILE A N 1
ATOM 1530 C CA . ILE A 1 185 ? -3.193 -6.556 -8.686 1.00 91.69 185 ILE A CA 1
ATOM 1531 C C . ILE A 1 185 ? -4.357 -5.850 -9.393 1.00 91.69 185 ILE A C 1
ATOM 1533 O O . ILE A 1 185 ? -5.179 -6.508 -10.020 1.00 91.69 185 ILE A O 1
ATOM 1537 N N . ALA A 1 186 ? -4.417 -4.520 -9.310 1.00 91.25 186 ALA A N 1
ATOM 1538 C CA . ALA A 1 186 ? -5.405 -3.710 -10.015 1.00 91.25 186 ALA A CA 1
ATOM 1539 C C . ALA A 1 186 ? -5.291 -3.897 -11.533 1.00 91.25 186 ALA A C 1
ATOM 1541 O O . ALA A 1 186 ? -6.291 -4.098 -12.206 1.00 91.25 186 ALA A O 1
ATOM 1542 N N . LEU A 1 187 ? -4.066 -3.882 -12.062 1.00 86.19 187 LEU A N 1
ATOM 1543 C CA . LEU A 1 187 ? -3.799 -4.173 -13.465 1.00 86.19 187 LEU A CA 1
ATOM 1544 C C . LEU A 1 187 ? -4.278 -5.566 -13.851 1.00 86.19 187 LEU A C 1
ATOM 1546 O O . LEU A 1 187 ? -4.992 -5.674 -14.832 1.00 86.19 187 LEU A O 1
ATOM 1550 N N . ASP A 1 188 ? -3.951 -6.592 -13.068 1.00 85.69 188 ASP A N 1
ATOM 1551 C CA . ASP A 1 188 ? -4.367 -7.971 -13.337 1.00 85.69 188 ASP A CA 1
ATOM 1552 C C . ASP A 1 188 ? -5.903 -8.121 -13.302 1.00 85.69 188 ASP A C 1
ATOM 1554 O O . ASP A 1 188 ? -6.465 -8.910 -14.051 1.00 85.69 188 ASP A O 1
ATOM 1558 N N . LEU A 1 189 ? -6.591 -7.368 -12.434 1.00 87.50 189 LEU A N 1
ATOM 1559 C CA . LEU A 1 189 ? -8.052 -7.382 -12.279 1.00 87.50 189 LEU A CA 1
ATOM 1560 C C . LEU A 1 189 ? -8.812 -6.605 -13.335 1.00 87.50 189 LEU A C 1
ATOM 1562 O O . LEU A 1 189 ? -9.987 -6.891 -13.549 1.00 87.50 189 LEU A O 1
ATOM 1566 N N . LEU A 1 190 ? -8.185 -5.601 -13.944 1.00 85.69 190 LEU A N 1
ATOM 1567 C CA . LEU A 1 190 ? -8.873 -4.785 -14.928 1.00 85.69 190 LEU A CA 1
ATOM 1568 C C . LEU A 1 190 ? -9.306 -5.602 -16.143 1.00 85.69 190 LEU A C 1
ATOM 1570 O O . LEU A 1 190 ? -10.084 -5.035 -16.899 1.00 85.69 190 LEU A O 1
ATOM 1574 N N . GLU A 1 191 ? -8.821 -6.855 -16.310 1.00 65.56 191 GLU A N 1
ATOM 1575 C CA . GLU A 1 191 ? -9.115 -7.843 -17.376 1.00 65.56 191 GLU A CA 1
ATOM 1576 C C . GLU A 1 191 ? -9.603 -7.203 -18.674 1.00 65.56 191 GLU A C 1
ATOM 1578 O O . GLU A 1 191 ? -10.531 -7.649 -19.341 1.00 65.56 191 GLU A O 1
ATOM 1583 N N . SER A 1 192 ? -8.976 -6.083 -19.014 1.00 51.84 192 SER A N 1
ATOM 1584 C CA . SER A 1 192 ? -9.436 -5.252 -20.095 1.00 51.84 192 SER A CA 1
ATOM 1585 C C . SER A 1 192 ? -8.809 -5.859 -21.336 1.00 51.84 192 SER A C 1
ATOM 1587 O O . SER A 1 192 ? -7.639 -6.254 -21.287 1.00 51.84 192 SER A O 1
ATOM 1589 N N . PRO A 1 193 ? -9.503 -5.886 -22.479 1.00 51.34 193 PRO A N 1
ATOM 1590 C CA . PRO A 1 193 ? -8.844 -6.115 -23.761 1.00 51.34 193 PRO A CA 1
ATOM 1591 C C . PRO A 1 193 ? -7.645 -5.158 -23.992 1.00 51.34 193 PRO A C 1
ATOM 1593 O O . PRO A 1 193 ? -6.798 -5.424 -24.842 1.00 51.34 193 PRO A O 1
ATOM 1596 N N . ASP A 1 194 ? -7.493 -4.095 -23.186 1.00 51.19 194 ASP A N 1
ATOM 1597 C CA . ASP A 1 194 ? -6.296 -3.248 -23.129 1.00 51.19 194 ASP A CA 1
ATOM 1598 C C . ASP A 1 194 ? -5.152 -3.765 -22.238 1.00 51.19 194 ASP A C 1
ATOM 1600 O O . ASP A 1 194 ? -4.029 -3.289 -22.381 1.00 51.19 194 ASP A O 1
ATOM 1604 N N . ILE A 1 195 ? -5.345 -4.760 -21.367 1.00 50.34 195 ILE A N 1
ATOM 1605 C CA . ILE A 1 195 ? -4.218 -5.516 -20.783 1.00 50.34 195 ILE A CA 1
ATOM 1606 C C . ILE A 1 195 ? -3.488 -6.265 -21.888 1.00 50.34 195 ILE A C 1
ATOM 1608 O O . ILE A 1 195 ? -2.258 -6.305 -21.921 1.00 50.34 195 ILE A O 1
ATOM 1612 N N . ASP A 1 196 ? -4.238 -6.757 -22.865 1.00 52.84 196 ASP A N 1
ATOM 1613 C CA . ASP A 1 196 ? -3.662 -7.281 -24.087 1.00 52.84 196 ASP A CA 1
ATOM 1614 C C . ASP A 1 196 ? -2.830 -6.197 -24.799 1.00 52.84 196 ASP A C 1
ATOM 1616 O O . ASP A 1 196 ? -1.748 -6.497 -25.286 1.00 52.84 196 ASP A O 1
ATOM 1620 N N . LYS A 1 197 ? -3.223 -4.913 -24.749 1.00 53.78 197 LYS A N 1
ATOM 1621 C CA . LYS A 1 197 ? -2.384 -3.775 -25.189 1.00 53.78 197 LYS A CA 1
ATOM 1622 C C . LYS A 1 197 ? -1.214 -3.454 -24.247 1.00 53.78 197 LYS A C 1
ATOM 1624 O O . LYS A 1 197 ? -0.198 -2.958 -24.717 1.00 53.78 197 LYS A O 1
ATOM 1629 N N . LEU A 1 198 ? -1.284 -3.762 -22.948 1.00 55.78 198 LEU A N 1
ATOM 1630 C CA . LEU A 1 198 ? -0.157 -3.629 -22.003 1.00 55.78 198 LEU A CA 1
ATOM 1631 C C . LEU A 1 198 ? 0.939 -4.659 -22.261 1.00 55.78 198 LEU A C 1
ATOM 1633 O O . LEU A 1 198 ? 2.134 -4.367 -22.108 1.00 55.78 198 LEU A O 1
ATOM 1637 N N . HIS A 1 199 ? 0.521 -5.857 -22.652 1.00 63.22 199 HIS A N 1
ATOM 1638 C CA . HIS A 1 199 ? 1.392 -6.941 -23.065 1.00 63.22 199 HIS A CA 1
ATOM 1639 C C . HIS A 1 199 ? 1.683 -6.919 -24.554 1.00 63.22 199 HIS A C 1
ATOM 1641 O O . HIS A 1 199 ? 2.452 -7.755 -24.997 1.00 63.22 199 HIS A O 1
ATOM 1647 N N . LYS A 1 200 ? 1.152 -5.967 -25.320 1.00 74.38 200 LYS A N 1
ATOM 1648 C CA . LYS A 1 200 ? 1.483 -5.793 -26.730 1.00 74.38 200 LYS A CA 1
ATOM 1649 C C . LYS A 1 200 ? 2.209 -4.466 -26.946 1.00 74.38 200 LYS A C 1
ATOM 1651 O O . LYS A 1 200 ? 2.162 -3.547 -26.135 1.00 74.38 200 LYS A O 1
ATOM 1656 N N . LEU A 1 201 ? 2.980 -4.387 -28.015 1.00 77.94 201 LEU A N 1
ATOM 1657 C CA . LEU A 1 201 ? 3.597 -3.158 -28.492 1.00 77.94 201 LEU A CA 1
ATOM 1658 C C . LEU A 1 201 ? 3.002 -2.853 -29.859 1.00 77.94 201 LEU A C 1
ATOM 1660 O O . LEU A 1 201 ? 2.921 -3.744 -30.706 1.00 77.94 201 LEU A O 1
ATOM 1664 N N . GLU A 1 202 ? 2.575 -1.610 -30.057 1.00 82.00 202 GLU A N 1
ATOM 1665 C CA . GLU A 1 202 ? 2.060 -1.161 -31.342 1.00 82.00 202 GLU A CA 1
ATOM 1666 C C . GLU A 1 202 ? 3.207 -0.762 -32.274 1.00 82.00 202 GLU A C 1
ATOM 1668 O O . GLU A 1 202 ? 4.126 -0.005 -31.941 1.00 82.00 202 GLU A O 1
ATOM 1673 N N . CYS A 1 203 ? 3.154 -1.312 -33.475 1.00 81.88 203 CYS A N 1
ATOM 1674 C CA . CYS A 1 203 ? 4.088 -1.077 -34.555 1.00 81.88 203 CYS A CA 1
ATOM 1675 C C . CYS A 1 203 ? 3.709 0.227 -35.280 1.00 81.88 203 CYS A C 1
ATOM 1677 O O . CYS A 1 203 ? 2.861 0.184 -36.160 1.00 81.88 203 CYS A O 1
ATOM 1679 N N . SER A 1 204 ? 4.309 1.384 -34.976 1.00 78.38 204 SER A N 1
ATOM 1680 C CA . SER A 1 204 ? 3.786 2.675 -35.489 1.00 78.38 204 SER A CA 1
ATOM 1681 C C . SER A 1 204 ? 3.833 2.882 -37.017 1.00 78.38 204 SER A C 1
ATOM 1683 O O . SER A 1 204 ? 3.429 3.943 -37.489 1.00 78.38 204 SER A O 1
ATOM 1685 N N . LYS A 1 205 ? 4.407 1.963 -37.805 1.00 80.50 205 LYS A N 1
ATOM 1686 C CA . LYS A 1 205 ? 4.345 2.012 -39.280 1.00 80.50 205 LYS A CA 1
ATOM 1687 C C . LYS A 1 205 ? 3.195 1.200 -39.856 1.00 80.50 205 LYS A C 1
ATOM 1689 O O . LYS A 1 205 ? 2.679 1.579 -40.897 1.00 80.50 205 LYS A O 1
ATOM 1694 N N . CYS A 1 206 ? 2.842 0.073 -39.235 1.00 86.19 206 CYS A N 1
ATOM 1695 C CA . CYS A 1 206 ? 1.809 -0.831 -39.753 1.00 86.19 206 CYS A CA 1
ATOM 1696 C C . CYS A 1 206 ? 0.640 -1.052 -38.783 1.00 86.19 206 CYS A C 1
ATOM 1698 O O . CYS A 1 206 ? -0.248 -1.842 -39.077 1.00 86.19 206 CYS A O 1
ATOM 1700 N N . ASN A 1 207 ? 0.660 -0.391 -37.625 1.00 82.50 207 ASN A N 1
ATOM 1701 C CA . ASN A 1 207 ? -0.354 -0.391 -36.567 1.00 82.50 207 ASN A CA 1
ATOM 1702 C C . ASN A 1 207 ? -0.748 -1.785 -36.043 1.00 82.50 207 ASN A C 1
ATOM 1704 O O . ASN A 1 207 ? -1.809 -1.973 -35.455 1.00 82.50 207 ASN A O 1
ATOM 1708 N N . GLN A 1 208 ? 0.118 -2.787 -36.235 1.00 83.69 208 GLN A N 1
ATOM 1709 C CA . GLN A 1 208 ? -0.083 -4.118 -35.668 1.00 83.69 208 GLN A CA 1
ATOM 1710 C C . GLN A 1 208 ? 0.343 -4.149 -34.195 1.00 83.69 208 GLN A C 1
ATOM 1712 O O . GLN A 1 208 ? 1.412 -3.647 -33.838 1.00 83.69 208 GLN A O 1
ATOM 1717 N N . TRP A 1 209 ? -0.486 -4.776 -33.357 1.00 82.19 209 TRP A N 1
ATOM 1718 C CA . TRP A 1 209 ? -0.231 -5.012 -31.935 1.00 82.19 209 TRP A CA 1
ATOM 1719 C C . TRP A 1 209 ? 0.459 -6.362 -31.730 1.00 82.19 209 TRP A C 1
ATOM 1721 O O . TRP A 1 209 ? -0.056 -7.404 -32.127 1.00 82.19 209 TRP A O 1
ATOM 1731 N N . LEU A 1 210 ? 1.632 -6.344 -31.101 1.00 82.06 210 LEU A N 1
ATOM 1732 C CA . LEU A 1 210 ? 2.576 -7.463 -31.089 1.00 82.06 210 LEU A CA 1
ATOM 1733 C C . LEU A 1 210 ? 2.932 -7.888 -29.644 1.00 82.06 210 LEU A C 1
ATOM 1735 O O . LEU A 1 210 ? 3.352 -7.009 -28.895 1.00 82.06 210 LEU A O 1
ATOM 1739 N N . PRO A 1 211 ? 2.835 -9.171 -29.222 1.00 80.38 211 PRO A N 1
ATOM 1740 C CA . PRO A 1 211 ? 3.048 -9.583 -27.823 1.00 80.38 211 PRO A CA 1
ATOM 1741 C C . PRO A 1 211 ? 4.484 -9.349 -27.321 1.00 80.38 211 PRO A C 1
ATOM 1743 O O . PRO A 1 211 ? 5.448 -9.672 -28.009 1.00 80.38 211 PRO A O 1
ATOM 1746 N N . LYS A 1 212 ? 4.637 -8.791 -26.116 1.00 74.44 212 LYS A N 1
ATOM 1747 C CA . LYS A 1 212 ? 5.898 -8.395 -25.460 1.00 74.44 212 LYS A CA 1
ATOM 1748 C C . LYS A 1 212 ? 6.788 -9.583 -25.128 1.00 74.44 212 LYS A C 1
ATOM 1750 O O . LYS A 1 212 ? 8.005 -9.464 -25.190 1.00 74.44 212 LYS A O 1
ATOM 1755 N N . ASP A 1 213 ? 6.184 -10.699 -24.756 1.00 74.50 213 ASP A N 1
ATOM 1756 C CA . ASP A 1 213 ? 6.841 -11.965 -24.433 1.00 74.50 213 ASP A CA 1
ATOM 1757 C C . ASP A 1 213 ? 7.537 -12.599 -25.645 1.00 74.50 213 ASP A C 1
ATOM 1759 O O . ASP A 1 213 ? 8.470 -13.380 -25.484 1.00 74.50 213 ASP A O 1
ATOM 1763 N N . LYS A 1 214 ? 7.149 -12.214 -26.865 1.00 72.12 214 LYS A N 1
ATOM 1764 C CA . LYS A 1 214 ? 7.805 -12.665 -28.096 1.00 72.12 214 LYS A CA 1
ATOM 1765 C C . LYS A 1 214 ? 9.128 -11.932 -28.372 1.00 72.12 214 LYS A C 1
ATOM 1767 O O . LYS A 1 214 ? 9.899 -12.401 -29.205 1.00 72.12 214 LYS A O 1
ATOM 1772 N N . PHE A 1 215 ? 9.422 -10.814 -27.691 1.00 67.81 215 PHE A N 1
ATOM 1773 C CA . PHE A 1 215 ? 10.627 -10.003 -27.920 1.00 67.81 215 PHE A CA 1
ATOM 1774 C C . PHE A 1 215 ? 11.856 -10.547 -27.178 1.00 67.81 215 PHE A C 1
ATOM 1776 O O . PHE A 1 215 ? 11.841 -10.737 -25.966 1.00 67.81 215 PHE A O 1
ATOM 1783 N N . THR A 1 216 ? 12.976 -10.710 -27.890 1.00 64.44 216 THR A N 1
ATOM 1784 C CA . THR A 1 216 ? 14.234 -11.250 -27.324 1.00 64.44 216 THR A CA 1
ATOM 1785 C C . THR A 1 216 ? 15.018 -10.251 -26.457 1.00 64.44 216 THR A C 1
ATOM 1787 O O . THR A 1 216 ? 15.983 -10.617 -25.792 1.00 64.44 216 THR A O 1
ATOM 1790 N N . VAL A 1 217 ? 14.641 -8.972 -26.473 1.00 62.62 217 VAL A N 1
ATOM 1791 C CA . VAL A 1 217 ? 15.328 -7.869 -25.778 1.00 62.62 217 VAL A CA 1
ATOM 1792 C C . VAL A 1 217 ? 14.349 -7.130 -24.879 1.00 62.62 217 VAL A C 1
ATOM 1794 O O . VAL A 1 217 ? 13.162 -7.042 -25.191 1.00 62.62 217 VAL A O 1
ATOM 1797 N N . LYS A 1 218 ? 14.845 -6.590 -23.753 1.00 60.91 218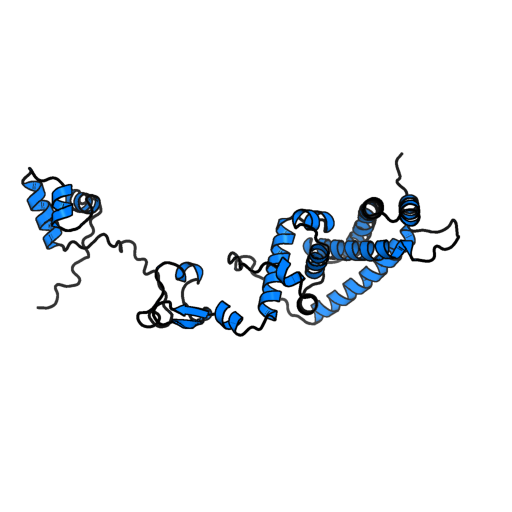 LYS A N 1
ATOM 1798 C CA . LYS A 1 218 ? 13.976 -5.970 -22.743 1.00 60.91 218 LYS A CA 1
ATOM 1799 C C . LYS A 1 218 ? 13.126 -4.841 -23.367 1.00 60.91 218 LYS A C 1
ATOM 1801 O O . LYS A 1 218 ? 13.690 -3.986 -24.058 1.00 60.91 218 LYS A O 1
ATOM 1806 N N . PRO A 1 219 ? 11.812 -4.781 -23.070 1.00 57.25 219 PRO A N 1
ATOM 1807 C CA . PRO A 1 219 ? 10.863 -3.856 -23.699 1.00 57.25 219 PRO A CA 1
ATOM 1808 C C . PRO A 1 219 ? 11.248 -2.378 -23.618 1.00 57.25 219 PRO A C 1
ATOM 1810 O O . PRO A 1 219 ? 10.875 -1.597 -24.485 1.00 57.25 219 PRO A O 1
ATOM 1813 N N . ASP A 1 220 ? 11.996 -1.978 -22.592 1.00 57.28 220 ASP A N 1
ATOM 1814 C CA . ASP A 1 220 ? 12.388 -0.580 -22.401 1.00 57.28 220 ASP A CA 1
ATOM 1815 C C . ASP A 1 220 ? 13.470 -0.130 -23.395 1.00 57.28 220 ASP A C 1
ATOM 1817 O O . ASP A 1 220 ? 13.504 1.041 -23.764 1.00 57.28 220 ASP A O 1
ATOM 1821 N N . TYR A 1 221 ? 14.284 -1.057 -23.919 1.00 54.59 221 TYR A N 1
ATOM 1822 C CA . TYR A 1 221 ? 15.199 -0.783 -25.036 1.00 54.59 221 TYR A CA 1
ATOM 1823 C C . TYR A 1 221 ? 14.492 -0.831 -26.396 1.00 54.59 221 TYR A C 1
ATOM 1825 O O . TYR A 1 221 ? 14.938 -0.176 -27.331 1.00 54.59 221 TYR A O 1
ATOM 1833 N N . ALA A 1 222 ? 13.368 -1.549 -26.500 1.00 52.28 222 ALA A N 1
ATOM 1834 C CA . ALA A 1 222 ? 12.546 -1.611 -27.711 1.00 52.28 222 ALA A CA 1
ATOM 1835 C C . ALA A 1 222 ? 11.716 -0.330 -27.953 1.00 52.28 222 ALA A C 1
ATOM 1837 O O . ALA A 1 222 ? 11.166 -0.153 -29.041 1.00 52.28 222 ALA A O 1
ATOM 1838 N N . ARG A 1 223 ? 11.629 0.566 -26.953 1.00 51.78 223 ARG A N 1
ATOM 1839 C CA . ARG A 1 223 ? 10.910 1.853 -27.032 1.00 51.78 223 ARG A CA 1
ATOM 1840 C C . ARG A 1 223 ? 11.732 3.012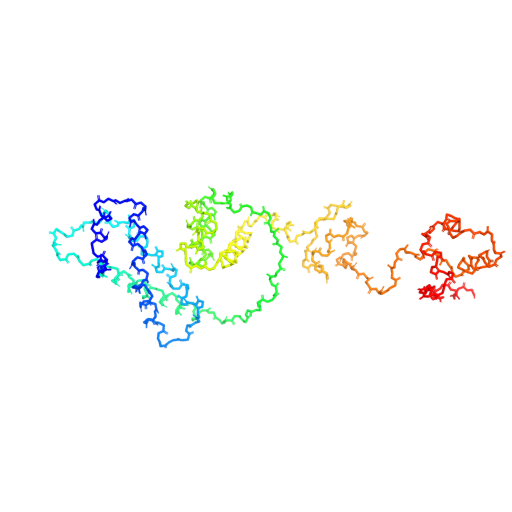 -27.624 1.00 51.78 223 ARG A C 1
ATOM 1842 O O . ARG A 1 223 ? 11.158 4.064 -27.888 1.00 51.78 223 ARG A O 1
ATOM 1849 N N . GLY A 1 224 ? 13.034 2.842 -27.877 1.00 46.50 224 GLY A N 1
ATOM 1850 C CA . GLY A 1 224 ? 13.842 3.788 -28.668 1.00 46.50 224 GLY A CA 1
ATOM 1851 C C . GLY A 1 224 ? 14.273 3.145 -29.991 1.00 46.50 224 GLY A C 1
ATOM 1852 O O . GLY A 1 224 ? 14.701 2.000 -29.984 1.00 46.50 224 GLY A O 1
ATOM 1853 N N . TYR A 1 225 ? 14.216 3.760 -31.174 1.00 48.09 225 TYR A N 1
ATOM 1854 C CA . TYR A 1 225 ? 13.803 5.093 -31.627 1.00 48.09 225 TYR A CA 1
ATOM 1855 C C . TYR A 1 225 ? 13.134 4.862 -33.010 1.00 48.09 225 TYR A C 1
ATOM 1857 O O . TYR A 1 225 ? 13.770 4.267 -33.870 1.00 48.09 225 TYR A O 1
ATOM 1865 N N . HIS A 1 226 ? 11.881 5.263 -33.264 1.00 45.22 226 HIS A N 1
ATOM 1866 C CA . HIS A 1 226 ? 11.168 5.045 -34.553 1.00 45.22 226 HIS A CA 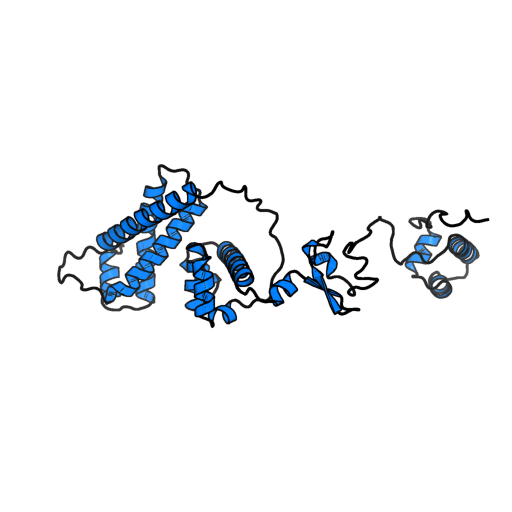1
ATOM 1867 C C . HIS A 1 226 ? 10.808 3.590 -34.928 1.00 45.22 226 HIS A C 1
ATOM 1869 O O . HIS A 1 226 ? 11.161 3.076 -35.986 1.00 45.22 226 HIS A O 1
ATOM 1875 N N . TYR A 1 227 ? 10.038 2.980 -34.024 1.00 61.44 227 TYR A N 1
ATOM 1876 C CA . TYR A 1 227 ? 8.774 2.271 -34.252 1.00 61.44 227 TYR A CA 1
ATOM 1877 C C . TYR A 1 227 ? 8.573 1.587 -35.616 1.00 61.44 227 TYR A C 1
ATOM 1879 O O . TYR A 1 227 ? 8.322 2.197 -36.650 1.00 61.44 227 TYR A O 1
ATOM 1887 N N . TRP A 1 228 ? 8.689 0.271 -35.513 1.00 62.25 228 TRP A N 1
ATOM 1888 C CA . TRP A 1 228 ? 8.593 -0.839 -36.458 1.00 62.25 228 TRP A CA 1
ATOM 1889 C C . TRP A 1 228 ? 7.516 -0.616 -37.529 1.00 62.25 228 TRP A C 1
ATOM 1891 O O . TRP A 1 228 ? 6.470 -0.044 -37.242 1.00 62.25 228 TRP A O 1
ATOM 1901 N N . CYS A 1 229 ? 7.697 -0.965 -38.800 1.00 59.41 229 CYS A N 1
ATOM 1902 C CA . CYS A 1 229 ? 8.182 -2.183 -39.440 1.00 59.41 229 CYS A CA 1
ATOM 1903 C C . CYS A 1 229 ? 9.350 -1.940 -40.436 1.00 59.41 229 CYS A C 1
ATOM 1905 O O . CYS A 1 229 ? 9.373 -0.948 -41.151 1.00 59.41 229 CYS A O 1
ATOM 1907 N N . ARG A 1 230 ? 10.272 -2.892 -40.591 1.00 54.78 230 ARG A N 1
ATOM 1908 C CA . ARG A 1 230 ? 10.295 -3.810 -41.764 1.00 54.78 230 ARG A CA 1
ATOM 1909 C C . ARG A 1 230 ? 9.903 -5.181 -41.158 1.00 54.78 230 ARG A C 1
ATOM 1911 O O . ARG A 1 230 ? 10.138 -5.277 -39.981 1.00 54.78 230 ARG A O 1
ATOM 1918 N N . PRO A 1 231 ? 9.058 -6.052 -41.730 1.00 59.66 231 PRO A N 1
ATOM 1919 C CA . PRO A 1 231 ? 7.894 -6.688 -41.060 1.00 59.66 231 PRO A CA 1
ATOM 1920 C C . PRO A 1 231 ? 7.992 -6.967 -39.543 1.00 59.66 231 PRO A C 1
ATOM 1922 O O . PRO A 1 231 ? 8.363 -8.048 -39.088 1.00 59.66 231 PRO A O 1
ATOM 1925 N N . CYS A 1 232 ? 7.659 -5.943 -38.748 1.00 61.09 232 CYS A N 1
ATOM 1926 C CA . CYS A 1 232 ? 7.731 -5.967 -37.282 1.00 61.09 232 CYS A CA 1
ATOM 1927 C C . CYS A 1 232 ? 9.101 -6.454 -36.775 1.00 61.09 232 CYS A C 1
ATOM 1929 O O . CYS A 1 232 ? 9.228 -7.462 -36.082 1.00 61.09 232 CYS A O 1
ATOM 1931 N N . CYS A 1 233 ? 10.110 -5.710 -37.236 1.00 59.06 233 CYS A N 1
ATOM 1932 C CA . CYS A 1 233 ? 11.379 -6.219 -37.762 1.00 59.06 233 CYS A CA 1
ATOM 1933 C C . CYS A 1 233 ? 12.154 -7.167 -36.877 1.00 59.06 233 CYS A C 1
ATOM 1935 O O . CYS A 1 233 ? 12.689 -6.744 -35.859 1.00 59.06 233 CYS A O 1
ATOM 1937 N N . ASN A 1 234 ? 12.327 -8.419 -37.299 1.00 59.47 234 ASN A N 1
ATOM 1938 C CA . ASN A 1 234 ? 11.462 -9.171 -38.223 1.00 59.47 234 ASN A CA 1
ATOM 1939 C C . ASN A 1 234 ? 10.879 -10.286 -37.385 1.00 59.47 234 ASN A C 1
ATOM 1941 O O . ASN A 1 234 ? 11.578 -11.218 -37.002 1.00 59.47 234 ASN A O 1
ATOM 1945 N N . THR A 1 235 ? 9.639 -10.041 -36.993 1.00 67.19 235 THR A N 1
ATOM 1946 C CA . THR A 1 235 ? 8.838 -10.813 -36.058 1.00 67.19 235 THR A CA 1
ATOM 1947 C C . THR A 1 235 ? 9.624 -11.147 -34.789 1.00 67.19 235 THR A C 1
ATOM 1949 O O . THR A 1 235 ? 9.821 -12.301 -34.427 1.00 67.19 235 THR A O 1
ATOM 1952 N N . TYR A 1 236 ? 10.014 -10.066 -34.101 1.00 59.91 236 TYR A N 1
ATOM 1953 C CA . TYR A 1 236 ? 10.392 -10.002 -32.679 1.00 59.91 236 TYR A CA 1
ATOM 1954 C C . TYR A 1 236 ? 11.870 -10.101 -32.284 1.00 59.91 236 TYR A C 1
ATOM 1956 O O . TYR A 1 236 ? 12.197 -9.945 -31.103 1.00 59.91 236 TYR A O 1
ATOM 1964 N N . ALA A 1 237 ? 12.792 -10.203 -33.237 1.00 58.28 237 ALA A N 1
ATOM 1965 C CA . ALA A 1 237 ? 14.195 -9.887 -32.965 1.00 58.28 237 ALA A CA 1
ATOM 1966 C C . ALA A 1 237 ? 14.431 -8.356 -33.009 1.00 58.28 237 ALA A C 1
ATOM 1968 O O . ALA A 1 237 ? 15.049 -7.832 -33.932 1.00 58.28 237 ALA A O 1
ATOM 1969 N N . ALA A 1 238 ? 13.949 -7.630 -31.993 1.00 54.75 238 ALA A N 1
ATOM 1970 C CA . ALA A 1 238 ? 14.025 -6.165 -31.843 1.00 54.75 238 ALA A CA 1
ATOM 1971 C C . ALA A 1 238 ? 15.428 -5.628 -31.455 1.00 54.75 238 ALA A C 1
ATOM 1973 O O . ALA A 1 238 ? 15.588 -4.873 -30.498 1.00 54.75 238 ALA A O 1
ATOM 1974 N N . VAL A 1 239 ? 16.471 -6.080 -32.156 1.00 50.75 239 VAL A N 1
ATOM 1975 C CA . VAL A 1 239 ? 17.873 -6.090 -31.691 1.00 50.75 239 VAL A CA 1
ATOM 1976 C C . VAL A 1 239 ? 18.556 -4.705 -31.623 1.00 50.75 239 VAL A C 1
ATOM 1978 O O . VAL A 1 239 ? 18.493 -3.919 -32.565 1.00 50.75 239 VAL A O 1
ATOM 1981 N N . ILE A 1 240 ? 19.373 -4.486 -30.575 1.00 51.53 240 ILE A N 1
ATOM 1982 C CA . ILE A 1 240 ? 20.610 -3.678 -30.643 1.00 51.53 240 ILE A CA 1
ATOM 1983 C C . ILE A 1 240 ? 21.727 -4.610 -31.141 1.00 51.53 240 ILE A C 1
ATOM 1985 O O . ILE A 1 240 ? 22.255 -5.396 -30.352 1.00 51.53 240 ILE A O 1
ATOM 1989 N N . ARG A 1 241 ? 22.128 -4.567 -32.424 1.00 42.91 241 ARG A N 1
ATOM 1990 C CA . ARG A 1 241 ? 23.349 -5.284 -32.851 1.00 42.91 241 ARG A CA 1
ATOM 1991 C C . ARG A 1 241 ? 24.535 -4.423 -32.435 1.00 42.91 241 ARG A C 1
ATOM 1993 O O . ARG A 1 241 ? 25.039 -3.622 -33.214 1.00 42.91 241 ARG A O 1
ATOM 2000 N N . ARG A 1 242 ? 24.972 -4.549 -31.181 1.00 55.34 242 ARG A N 1
ATOM 2001 C CA . ARG A 1 242 ? 26.275 -4.022 -30.772 1.00 55.34 242 ARG A CA 1
ATOM 2002 C C . ARG A 1 242 ? 27.340 -5.025 -31.183 1.00 55.34 242 ARG A C 1
ATOM 2004 O O . ARG A 1 242 ? 27.585 -6.000 -30.486 1.00 55.34 242 ARG A O 1
ATOM 2011 N N . THR A 1 243 ? 28.057 -4.708 -32.248 1.00 36.69 243 THR A N 1
ATOM 2012 C CA . THR A 1 243 ? 29.505 -4.902 -32.219 1.00 36.69 243 THR A CA 1
ATOM 2013 C C . THR A 1 243 ? 30.140 -3.522 -32.269 1.00 36.69 243 THR A C 1
ATOM 2015 O O . THR A 1 243 ? 29.764 -2.698 -33.096 1.00 36.69 243 THR A O 1
ATOM 2018 N N . LYS A 1 244 ? 31.055 -3.303 -31.326 1.00 42.12 244 LYS A N 1
ATOM 2019 C CA . LYS A 1 244 ? 31.976 -2.200 -30.977 1.00 42.12 244 LYS A CA 1
ATOM 2020 C C . LYS A 1 244 ? 32.457 -1.188 -32.059 1.00 42.12 244 LYS A C 1
ATOM 2022 O O . LYS A 1 244 ? 33.257 -0.329 -31.718 1.00 42.12 244 LYS A O 1
ATOM 2027 N N . TYR A 1 245 ? 31.982 -1.243 -33.308 1.00 41.38 245 TYR A N 1
ATOM 2028 C CA . TYR A 1 245 ? 32.423 -0.433 -34.459 1.00 41.38 245 TYR A CA 1
ATOM 2029 C C . TYR A 1 245 ? 31.293 0.087 -35.380 1.00 41.38 245 TYR A C 1
ATOM 2031 O O . TYR A 1 245 ? 31.567 0.702 -36.403 1.00 41.38 245 TYR A O 1
ATOM 2039 N N . GLY A 1 246 ? 30.016 -0.126 -35.053 1.00 42.12 246 GLY A N 1
ATOM 2040 C CA . GLY A 1 246 ? 28.889 0.299 -35.897 1.00 42.12 246 GLY A CA 1
ATOM 2041 C C . GLY A 1 246 ? 28.436 1.746 -35.678 1.00 42.12 246 GLY A C 1
ATOM 2042 O O . GLY A 1 246 ? 27.274 1.967 -35.344 1.00 42.12 246 GLY A O 1
ATOM 2043 N N . CYS A 1 247 ? 29.319 2.735 -35.830 1.00 44.47 247 CYS A N 1
ATOM 2044 C CA . CYS A 1 247 ? 28.861 4.118 -35.971 1.00 44.47 247 CYS A CA 1
ATOM 2045 C C . CYS A 1 247 ? 28.247 4.295 -37.367 1.00 44.47 247 CYS A C 1
ATOM 2047 O O . CYS A 1 247 ? 28.807 3.828 -38.355 1.00 44.47 247 CYS A O 1
ATOM 2049 N N . ARG A 1 248 ? 27.202 5.117 -37.487 1.00 45.34 248 ARG A N 1
ATOM 2050 C CA . ARG A 1 248 ? 26.835 5.770 -38.760 1.00 45.34 248 ARG A CA 1
ATOM 2051 C C . ARG A 1 248 ? 27.946 6.702 -39.308 1.00 45.34 248 ARG A C 1
ATOM 2053 O O . ARG A 1 248 ? 27.705 7.427 -40.259 1.00 45.34 248 ARG A O 1
ATOM 2060 N N . GLU A 1 249 ? 29.148 6.695 -38.719 1.00 49.00 249 GLU A N 1
ATOM 2061 C CA . GLU A 1 249 ? 30.300 7.534 -39.088 1.00 49.00 249 GLU A CA 1
ATOM 2062 C C . GLU A 1 249 ? 31.151 6.972 -40.244 1.00 49.00 249 GLU A C 1
ATOM 2064 O O . GLU A 1 249 ? 32.092 7.635 -40.663 1.00 49.00 249 GLU A O 1
ATOM 2069 N N . TRP A 1 250 ? 30.862 5.786 -40.790 1.00 58.16 250 TRP A N 1
ATOM 2070 C CA . TRP A 1 250 ? 31.757 5.138 -41.765 1.00 58.16 250 TRP A CA 1
ATOM 2071 C C . TRP A 1 250 ? 31.094 4.977 -43.133 1.00 58.16 250 TRP A C 1
ATOM 2073 O O . TRP A 1 250 ? 30.846 3.865 -43.586 1.00 58.16 250 TRP A O 1
ATOM 2083 N N . GLN A 1 251 ? 30.791 6.101 -43.786 1.00 68.31 251 GLN A N 1
ATOM 2084 C CA . GLN A 1 251 ? 30.399 6.122 -45.205 1.00 68.31 251 GLN A CA 1
ATOM 2085 C C . GLN A 1 251 ? 31.600 6.167 -46.165 1.00 68.31 251 GLN A C 1
ATOM 2087 O O . GLN A 1 251 ? 31.413 6.111 -47.374 1.00 68.31 251 GLN A O 1
ATOM 2092 N N . LEU A 1 252 ? 32.832 6.243 -45.652 1.00 76.81 252 LEU A N 1
ATOM 2093 C CA . LEU A 1 252 ? 34.029 6.293 -46.486 1.00 76.81 252 LEU A CA 1
ATOM 2094 C C . LEU A 1 252 ? 34.525 4.886 -46.828 1.00 76.81 252 LEU A C 1
ATOM 2096 O O . LEU A 1 252 ? 34.915 4.100 -45.958 1.00 76.81 252 LEU A O 1
ATOM 2100 N N . THR A 1 253 ? 34.572 4.594 -48.121 1.00 83.88 253 THR A N 1
ATOM 2101 C CA . THR A 1 253 ? 35.262 3.418 -48.663 1.00 83.88 253 THR A CA 1
ATOM 2102 C C . THR A 1 253 ? 36.777 3.504 -48.420 1.00 83.88 253 THR A C 1
ATOM 2104 O O . THR A 1 253 ? 37.329 4.561 -48.094 1.00 83.88 253 THR A O 1
ATOM 2107 N N . TYR A 1 254 ? 37.486 2.380 -48.568 1.00 82.00 254 TYR A N 1
ATOM 2108 C CA . TYR A 1 254 ? 38.948 2.352 -48.428 1.00 82.00 254 TYR A CA 1
ATOM 2109 C C . TYR A 1 254 ? 39.642 3.271 -49.445 1.00 82.00 254 TYR A C 1
ATOM 2111 O O . TYR A 1 254 ? 40.594 3.973 -49.098 1.00 82.00 254 TYR A O 1
ATOM 2119 N N . THR A 1 255 ? 39.137 3.292 -50.680 1.00 85.81 255 THR A N 1
ATOM 2120 C CA . THR A 1 255 ? 39.622 4.146 -51.770 1.00 85.81 255 THR A CA 1
ATOM 2121 C C . THR A 1 255 ? 39.454 5.621 -51.419 1.00 85.81 255 THR A C 1
ATOM 2123 O O . THR A 1 255 ? 40.447 6.348 -51.411 1.00 85.81 255 THR A O 1
ATOM 2126 N N . GLN A 1 256 ? 38.263 6.031 -50.976 1.00 91.81 256 GLN A N 1
ATOM 2127 C CA . GLN A 1 256 ? 38.000 7.406 -50.534 1.00 91.81 256 GLN A CA 1
ATOM 2128 C C . GLN A 1 256 ? 38.878 7.818 -49.345 1.00 91.81 256 GLN A C 1
ATOM 2130 O O . GLN A 1 256 ? 39.424 8.918 -49.319 1.00 91.81 256 GLN A O 1
ATOM 2135 N N . ALA A 1 257 ? 39.099 6.931 -48.369 1.00 91.88 257 ALA A N 1
ATOM 2136 C CA . ALA A 1 257 ? 40.018 7.215 -47.265 1.00 91.88 257 ALA A CA 1
ATOM 2137 C C . ALA A 1 257 ? 41.472 7.409 -47.751 1.00 91.88 257 ALA A C 1
ATOM 2139 O O . ALA A 1 257 ? 42.215 8.226 -47.198 1.00 91.88 257 ALA A O 1
ATOM 2140 N N . GLY A 1 258 ? 41.887 6.676 -48.788 1.00 91.12 258 GLY A N 1
ATOM 2141 C CA . GLY A 1 258 ? 43.170 6.867 -49.465 1.00 91.12 258 GLY A CA 1
ATOM 2142 C C . GLY A 1 258 ? 43.259 8.206 -50.200 1.00 91.12 258 GLY A C 1
ATOM 2143 O O . GLY A 1 258 ? 44.269 8.901 -50.083 1.00 91.12 258 GLY A O 1
ATOM 2144 N N . GLU A 1 259 ? 42.201 8.597 -50.906 1.00 95.44 259 GLU A N 1
ATOM 2145 C CA . GLU A 1 259 ? 42.102 9.877 -51.617 1.00 95.44 259 GLU A CA 1
ATOM 2146 C C . GLU A 1 259 ? 42.139 11.069 -50.664 1.00 95.44 259 GLU A C 1
ATOM 2148 O O . GLU A 1 259 ? 42.912 11.999 -50.892 1.00 95.44 259 GLU A O 1
ATOM 2153 N N . ILE A 1 260 ? 41.399 11.007 -49.552 1.00 95.44 260 ILE A N 1
ATOM 2154 C CA . ILE A 1 260 ? 41.419 12.023 -48.488 1.00 95.44 260 ILE A CA 1
ATOM 2155 C C . ILE A 1 260 ? 42.848 12.241 -47.983 1.00 95.44 260 ILE A C 1
ATOM 2157 O O . ILE A 1 260 ? 43.305 13.378 -47.881 1.00 95.44 260 ILE A O 1
ATOM 2161 N N . ARG A 1 261 ? 43.596 11.160 -47.718 1.00 94.94 261 ARG A N 1
ATOM 2162 C CA . ARG A 1 261 ? 44.993 11.258 -47.260 1.00 94.94 261 ARG A CA 1
ATOM 2163 C C . ARG A 1 261 ? 45.907 11.867 -48.319 1.00 94.94 261 ARG A C 1
ATOM 2165 O O . ARG A 1 261 ? 46.733 12.705 -47.977 1.00 94.94 261 ARG A O 1
ATOM 2172 N N . LYS A 1 262 ? 45.760 11.470 -49.589 1.00 96.12 262 LYS A N 1
ATOM 2173 C CA . LYS A 1 262 ? 46.550 12.024 -50.702 1.00 96.12 262 LYS A CA 1
ATOM 2174 C C . LYS A 1 262 ? 46.264 13.512 -50.912 1.00 96.12 262 LYS A C 1
ATOM 2176 O O . LYS A 1 262 ? 47.207 14.274 -51.086 1.00 96.12 262 LYS A O 1
ATOM 2181 N N . LYS A 1 263 ? 44.991 13.928 -50.874 1.00 96.88 263 LYS A N 1
ATOM 2182 C CA . LYS A 1 263 ? 44.581 15.338 -50.989 1.00 96.88 263 LYS A CA 1
ATOM 2183 C C . LYS A 1 263 ? 45.130 16.170 -49.834 1.00 96.88 263 LYS A C 1
ATOM 2185 O O . LYS A 1 263 ? 45.745 17.198 -50.079 1.00 96.88 263 LYS A O 1
ATOM 2190 N N . TYR A 1 264 ? 44.996 15.690 -48.599 1.00 96.81 264 TYR A N 1
ATOM 2191 C CA . TYR A 1 264 ? 45.504 16.404 -47.427 1.00 96.81 264 TYR A CA 1
ATOM 2192 C C . TYR A 1 264 ? 47.041 16.508 -47.409 1.00 96.81 264 TYR A C 1
ATOM 2194 O O . TYR A 1 264 ? 47.585 17.546 -47.047 1.00 96.81 264 TYR A O 1
ATOM 2202 N N . ALA A 1 265 ? 47.754 15.462 -47.848 1.00 95.56 265 ALA A N 1
ATOM 2203 C CA . ALA A 1 265 ? 49.220 15.443 -47.896 1.00 95.56 265 ALA A CA 1
ATOM 2204 C C . ALA A 1 265 ? 49.827 16.428 -48.911 1.00 95.56 265 ALA A C 1
ATOM 2206 O O . ALA A 1 265 ? 50.981 16.815 -48.755 1.00 95.56 265 ALA A O 1
ATOM 2207 N N . LYS A 1 266 ? 49.063 16.856 -49.925 1.00 96.25 266 LYS A N 1
ATOM 2208 C CA . LYS A 1 266 ? 49.485 17.917 -50.854 1.00 96.25 266 LYS A CA 1
ATOM 2209 C C . LYS A 1 266 ? 49.500 19.312 -50.206 1.00 96.25 266 LYS A C 1
ATOM 2211 O O . LYS A 1 266 ? 50.053 20.231 -50.799 1.00 96.25 266 LYS A O 1
ATOM 2216 N N . GLY A 1 267 ? 48.938 19.463 -49.001 1.00 92.94 267 GLY A N 1
ATOM 2217 C CA . GLY A 1 267 ? 48.804 20.745 -48.309 1.00 92.94 267 GLY A CA 1
ATOM 2218 C C . GLY A 1 267 ? 47.685 21.622 -48.885 1.00 92.94 267 GLY A C 1
ATOM 2219 O O . GLY A 1 267 ? 47.056 21.280 -49.881 1.00 92.94 267 GLY A O 1
ATOM 2220 N N . GLY A 1 268 ? 47.403 22.749 -48.225 1.00 92.50 268 GLY A N 1
ATOM 2221 C CA . GLY A 1 268 ? 46.491 23.784 -48.737 1.00 92.50 268 GLY A CA 1
ATOM 2222 C C . GLY A 1 268 ? 44.985 23.494 -48.662 1.00 92.50 268 GLY A C 1
ATOM 2223 O O . GLY A 1 268 ? 44.213 24.361 -49.046 1.00 92.50 268 GLY A O 1
ATOM 2224 N N . ILE A 1 269 ? 44.554 22.331 -48.156 1.00 96.38 269 ILE A N 1
ATOM 2225 C CA . ILE A 1 269 ? 43.131 21.978 -47.994 1.00 96.38 269 ILE A CA 1
ATOM 2226 C C . ILE A 1 269 ? 42.807 21.778 -46.510 1.00 96.38 269 ILE A C 1
ATOM 2228 O O . ILE A 1 269 ? 43.486 21.025 -45.803 1.00 96.38 269 ILE A O 1
ATOM 2232 N N . LEU A 1 270 ? 41.740 22.417 -46.031 1.00 96.75 270 LEU A N 1
ATOM 2233 C CA . LEU A 1 270 ? 41.271 22.286 -44.654 1.00 96.75 270 LEU A CA 1
ATOM 2234 C C . LEU A 1 270 ? 40.450 21.003 -44.466 1.00 96.75 270 LEU A C 1
ATOM 2236 O O . LEU A 1 270 ? 39.693 20.564 -45.329 1.00 96.75 270 LEU A O 1
ATOM 2240 N N . GLN A 1 271 ? 40.511 20.417 -43.266 1.00 96.94 271 GLN A N 1
ATOM 2241 C CA . GLN A 1 271 ? 39.722 19.217 -42.944 1.00 96.94 271 GLN A CA 1
ATOM 2242 C C . GLN A 1 271 ? 38.204 19.437 -43.063 1.00 96.94 271 GLN A C 1
ATOM 2244 O O . GLN A 1 271 ? 37.465 18.483 -43.284 1.00 96.94 271 GLN A O 1
ATOM 2249 N N . SER A 1 272 ? 37.731 20.675 -42.895 1.00 96.69 272 SER A N 1
ATOM 2250 C CA . SER A 1 272 ? 36.325 21.048 -43.090 1.00 96.69 272 SER A CA 1
ATOM 2251 C C . SER A 1 272 ? 35.896 20.993 -44.554 1.00 96.69 272 SER A C 1
ATOM 2253 O O . SER A 1 272 ? 34.767 20.611 -44.828 1.00 96.69 272 SER A O 1
ATOM 2255 N N . GLU A 1 273 ? 36.787 21.324 -45.485 1.00 96.56 273 GLU A N 1
ATOM 2256 C CA . GLU A 1 273 ? 36.497 21.292 -46.923 1.00 96.56 273 GLU A CA 1
ATOM 2257 C C . GLU A 1 273 ? 36.386 19.844 -47.403 1.00 96.56 273 GLU A C 1
ATOM 2259 O O . GLU A 1 273 ? 35.417 19.479 -48.062 1.00 96.56 273 GLU A O 1
ATOM 2264 N N . LEU A 1 274 ? 37.299 18.979 -46.946 1.00 97.00 274 LEU A N 1
ATOM 2265 C CA . LEU A 1 274 ? 37.212 17.531 -47.166 1.00 97.00 274 LEU A CA 1
ATOM 2266 C C . LEU A 1 274 ? 35.961 16.920 -46.514 1.00 97.00 274 LEU A C 1
ATOM 2268 O O . LEU A 1 274 ? 35.384 15.973 -47.038 1.00 97.00 274 LEU A O 1
ATOM 2272 N N . ALA A 1 275 ? 35.521 17.441 -45.369 1.00 94.12 275 ALA A N 1
ATOM 2273 C CA . ALA A 1 275 ? 34.312 16.960 -44.705 1.00 94.12 275 ALA A CA 1
ATOM 2274 C C . ALA A 1 275 ? 33.059 17.231 -45.555 1.00 94.12 275 ALA A C 1
ATOM 2276 O O . ALA A 1 275 ? 32.223 16.343 -45.709 1.00 94.12 275 ALA A O 1
ATOM 2277 N N . VAL A 1 276 ? 32.969 18.422 -46.154 1.00 92.94 276 VAL A N 1
ATOM 2278 C CA . VAL A 1 276 ? 31.888 18.781 -47.082 1.00 92.94 276 VAL A CA 1
ATOM 2279 C C . VAL A 1 276 ? 31.975 17.954 -48.365 1.00 92.94 276 VAL A C 1
ATOM 2281 O O . VAL A 1 276 ? 30.973 17.367 -48.764 1.00 92.94 276 VAL A O 1
ATOM 2284 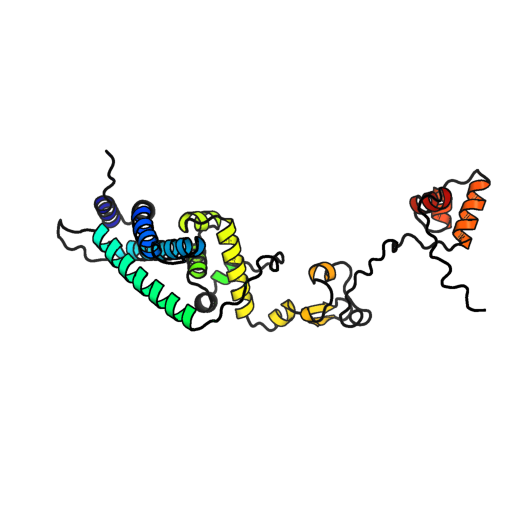N N . GLU A 1 277 ? 33.164 17.844 -48.968 1.00 95.06 277 GLU A N 1
ATOM 2285 C CA . GLU A 1 277 ? 33.373 17.121 -50.233 1.00 95.06 277 GLU A CA 1
ATOM 2286 C C . GLU A 1 277 ? 32.923 15.655 -50.155 1.00 95.06 277 GLU A C 1
ATOM 2288 O O . GLU A 1 277 ? 32.271 15.154 -51.068 1.00 95.06 277 GLU A O 1
ATOM 2293 N N . TYR A 1 278 ? 33.231 14.970 -49.052 1.00 92.25 278 TYR A N 1
ATOM 2294 C CA . TYR A 1 278 ? 32.876 13.561 -48.873 1.00 92.25 278 TYR A CA 1
ATOM 2295 C C . TYR A 1 278 ? 31.603 13.348 -48.040 1.00 92.25 278 TYR A C 1
ATOM 2297 O O . TYR A 1 278 ? 31.291 12.210 -47.691 1.00 92.25 278 TYR A O 1
ATOM 2305 N N . ASN A 1 279 ? 30.871 14.419 -47.714 1.00 88.44 279 ASN A N 1
ATOM 2306 C CA . ASN A 1 279 ? 29.649 14.390 -46.907 1.00 88.44 279 ASN A CA 1
ATOM 2307 C C . ASN A 1 279 ? 29.804 13.630 -45.570 1.00 88.44 279 ASN A C 1
ATOM 2309 O O . ASN A 1 279 ? 28.992 12.782 -45.197 1.00 88.44 279 ASN A O 1
ATOM 2313 N N . VAL A 1 280 ? 30.876 13.926 -44.835 1.00 89.12 280 VAL A N 1
ATOM 2314 C CA . VAL A 1 280 ? 31.163 13.338 -43.519 1.00 89.12 280 VAL A CA 1
ATOM 2315 C C . VAL A 1 280 ? 31.475 14.414 -42.488 1.00 89.12 280 VAL A C 1
ATOM 2317 O O . VAL A 1 280 ? 31.684 15.578 -42.806 1.00 89.12 280 VAL A O 1
ATOM 2320 N N . SER A 1 281 ? 31.534 14.043 -41.209 1.00 89.81 281 SER A N 1
ATOM 2321 C CA . SER A 1 281 ? 31.926 14.991 -40.166 1.00 89.81 281 SER A CA 1
ATOM 2322 C C . SER A 1 281 ? 33.428 15.307 -40.221 1.00 89.81 281 SER A C 1
ATOM 2324 O O . SER A 1 281 ? 34.255 14.441 -40.514 1.00 89.81 281 SER A O 1
ATOM 2326 N N . LYS A 1 282 ? 33.814 16.525 -39.819 1.00 93.44 282 LYS A N 1
ATOM 2327 C CA . LYS A 1 282 ? 35.229 16.914 -39.645 1.00 93.44 282 LYS A CA 1
ATOM 2328 C C . LYS A 1 282 ? 35.991 15.955 -38.719 1.00 93.44 282 LYS A C 1
ATOM 2330 O O . LYS A 1 282 ? 37.157 15.652 -38.959 1.00 93.44 282 LYS A O 1
ATOM 2335 N N . SER A 1 283 ? 35.323 15.432 -37.687 1.00 90.56 283 SER A N 1
ATOM 2336 C CA . SER A 1 283 ? 35.895 14.414 -36.794 1.00 90.56 283 SER A CA 1
ATOM 2337 C C . SER A 1 283 ? 36.267 13.133 -37.550 1.00 90.56 283 SER A C 1
ATOM 2339 O O . SER A 1 283 ? 37.333 12.568 -37.317 1.00 90.56 283 SER A O 1
ATOM 2341 N N . THR A 1 284 ? 35.438 12.711 -38.509 1.00 88.25 284 THR A N 1
ATOM 2342 C CA . THR A 1 284 ? 35.709 11.542 -39.359 1.00 88.25 284 THR A CA 1
ATOM 2343 C C . THR A 1 284 ? 36.952 11.767 -40.220 1.00 88.25 284 THR A C 1
ATOM 2345 O O . THR A 1 284 ? 37.841 10.917 -40.230 1.00 88.25 284 THR A O 1
ATOM 2348 N N . ILE A 1 285 ? 37.077 12.936 -40.860 1.00 93.31 285 ILE A N 1
ATOM 2349 C CA . ILE A 1 285 ? 38.275 13.314 -41.632 1.00 93.31 285 ILE A CA 1
ATOM 2350 C C . ILE A 1 285 ? 39.533 13.298 -40.753 1.00 93.31 285 ILE A C 1
ATOM 2352 O O . ILE A 1 285 ? 40.544 12.702 -41.128 1.00 93.31 285 ILE A O 1
ATOM 2356 N N . SER A 1 286 ? 39.462 13.874 -39.551 1.00 93.12 286 SER A N 1
ATOM 2357 C CA . SER A 1 286 ? 40.570 13.856 -38.589 1.00 93.12 286 SER A CA 1
ATOM 2358 C C . SER A 1 286 ? 41.001 12.425 -38.236 1.00 93.12 286 SER A C 1
ATOM 2360 O O . SER A 1 286 ? 42.188 12.103 -38.312 1.00 93.12 286 SER A O 1
ATOM 2362 N N . LYS A 1 287 ? 40.048 11.522 -37.956 1.00 90.06 287 LYS A N 1
ATOM 2363 C CA . LYS A 1 287 ? 40.329 10.096 -37.700 1.00 90.06 287 LYS A CA 1
ATOM 2364 C C . LYS A 1 287 ? 40.997 9.412 -38.906 1.00 90.06 287 LYS A C 1
ATOM 2366 O O . LYS A 1 287 ? 41.928 8.626 -38.714 1.00 90.06 287 LYS A O 1
ATOM 2371 N N . VAL A 1 288 ? 40.555 9.708 -40.137 1.00 91.94 288 VAL A N 1
ATOM 2372 C CA . VAL A 1 288 ? 41.139 9.170 -41.386 1.00 91.94 288 VAL A CA 1
ATOM 2373 C C . VAL A 1 288 ? 42.600 9.597 -41.551 1.00 91.94 288 VAL A C 1
ATOM 2375 O O . VAL A 1 288 ? 43.439 8.755 -41.902 1.00 91.94 288 VAL A O 1
ATOM 2378 N N . ILE A 1 289 ? 42.900 10.874 -41.290 1.00 93.56 289 ILE A N 1
ATOM 2379 C CA . ILE A 1 289 ? 44.237 11.474 -41.417 1.00 93.56 289 ILE A CA 1
ATOM 2380 C C . ILE A 1 289 ? 45.177 10.948 -40.325 1.00 93.56 289 ILE A C 1
ATOM 2382 O O . ILE A 1 289 ? 46.242 10.423 -40.640 1.00 93.56 289 ILE A O 1
ATOM 2386 N N . CYS A 1 290 ? 44.770 11.018 -39.054 1.00 90.69 290 CYS A N 1
ATOM 2387 C CA . CYS A 1 290 ? 45.610 10.668 -37.902 1.00 90.69 290 CYS A CA 1
ATOM 2388 C C . CYS A 1 290 ? 45.844 9.158 -37.727 1.00 90.69 290 CYS A C 1
ATOM 2390 O O . CYS A 1 290 ? 46.616 8.768 -36.856 1.00 90.69 290 CYS A O 1
ATOM 2392 N N . ARG A 1 291 ? 45.156 8.297 -38.494 1.00 78.81 291 ARG A N 1
ATOM 2393 C CA . ARG A 1 291 ? 45.193 6.817 -38.397 1.00 78.81 291 ARG A CA 1
ATOM 2394 C C . ARG A 1 291 ? 44.901 6.239 -36.997 1.00 78.81 291 ARG A C 1
ATOM 2396 O O . ARG A 1 291 ? 44.980 5.029 -36.822 1.00 78.81 291 ARG A O 1
ATOM 2403 N N . SER A 1 292 ? 44.521 7.060 -36.020 1.00 62.16 292 SER A N 1
ATOM 2404 C CA . SER A 1 292 ? 44.488 6.705 -34.594 1.00 62.16 292 SER A CA 1
ATOM 2405 C C . SER A 1 292 ? 43.286 5.853 -34.182 1.00 62.16 292 SER A C 1
ATOM 2407 O O . SER A 1 292 ? 43.249 5.314 -33.083 1.00 62.16 292 SER A O 1
ATOM 2409 N N . SER A 1 293 ? 42.285 5.719 -35.048 1.00 59.62 293 SER A N 1
ATOM 2410 C CA . SER A 1 293 ? 41.082 4.918 -34.769 1.00 59.62 293 SER A CA 1
ATOM 2411 C C . SER A 1 293 ? 40.279 4.552 -36.019 1.00 59.62 293 SER A C 1
ATOM 2413 O O . SER A 1 293 ? 39.252 3.880 -35.908 1.00 59.62 293 SER A O 1
ATOM 2415 N N . TYR A 1 294 ? 40.739 4.952 -37.216 1.00 64.31 294 TYR A N 1
ATOM 2416 C CA . TYR A 1 294 ? 40.059 4.641 -38.470 1.00 64.31 294 TYR A CA 1
ATOM 2417 C C . TYR A 1 294 ? 40.234 3.172 -38.864 1.00 64.31 294 TYR A C 1
ATOM 2419 O O . TYR A 1 294 ? 41.145 2.821 -39.613 1.00 64.31 294 TYR A O 1
ATOM 2427 N N . THR A 1 295 ? 39.356 2.306 -38.354 1.00 61.31 295 THR A N 1
ATOM 2428 C CA . THR A 1 295 ? 39.229 0.919 -38.813 1.00 61.31 295 THR A CA 1
ATOM 2429 C C . THR A 1 295 ? 38.321 0.918 -40.032 1.00 61.31 295 THR A C 1
ATOM 2431 O O . THR A 1 295 ? 37.101 0.876 -39.918 1.00 61.31 295 THR A O 1
ATOM 2434 N N . CYS A 1 296 ? 38.927 1.013 -41.218 1.00 58.44 296 CYS A N 1
ATOM 2435 C CA . CYS A 1 296 ? 38.189 0.806 -42.459 1.00 58.44 296 CYS A CA 1
ATOM 2436 C C . CYS A 1 296 ? 37.479 -0.558 -42.374 1.00 58.44 296 CYS A C 1
ATOM 2438 O O . CYS A 1 296 ? 38.141 -1.527 -41.977 1.00 58.44 296 CYS A O 1
ATOM 2440 N N . PRO A 1 297 ? 36.175 -0.656 -42.697 1.00 59.69 297 PRO A N 1
ATOM 2441 C CA . PRO A 1 297 ? 35.497 -1.942 -42.744 1.00 59.69 297 PRO A CA 1
ATOM 2442 C C . PRO A 1 297 ? 36.313 -2.878 -43.640 1.00 59.69 297 PRO A C 1
ATOM 2444 O O . PRO A 1 297 ? 36.527 -2.613 -44.820 1.00 59.69 297 PRO A O 1
ATOM 2447 N N . ARG A 1 298 ? 36.880 -3.920 -43.020 1.00 54.06 298 ARG A N 1
ATOM 2448 C CA . ARG A 1 298 ? 37.772 -4.898 -43.657 1.00 54.06 298 ARG A CA 1
ATOM 2449 C C . ARG A 1 298 ? 37.130 -5.385 -44.959 1.00 54.06 298 ARG A C 1
ATOM 2451 O O . ARG A 1 298 ? 35.937 -5.663 -44.935 1.00 54.06 298 ARG A O 1
ATOM 2458 N N . LYS A 1 299 ? 37.927 -5.511 -46.031 1.00 48.72 299 LYS A N 1
ATOM 2459 C CA . LYS A 1 299 ? 37.595 -6.044 -47.373 1.00 48.72 299 LYS A CA 1
ATOM 2460 C C . LYS A 1 299 ? 36.598 -7.221 -47.355 1.00 48.72 299 LYS A C 1
ATOM 2462 O O . LYS A 1 299 ? 37.004 -8.370 -47.494 1.00 48.72 299 LYS A O 1
ATOM 2467 N N . TYR A 1 300 ? 35.307 -6.958 -47.183 1.00 47.97 300 TYR A N 1
ATOM 2468 C CA . TYR A 1 300 ? 34.269 -7.994 -47.198 1.00 47.97 300 TYR A CA 1
ATOM 2469 C C . TYR A 1 300 ? 33.505 -8.035 -48.529 1.00 47.97 300 TYR A C 1
ATOM 2471 O O . TYR A 1 300 ? 32.630 -8.876 -48.684 1.00 47.97 300 TYR A O 1
ATOM 2479 N N . HIS A 1 301 ? 33.855 -7.177 -49.499 1.00 47.44 301 HIS A N 1
ATOM 2480 C CA . HIS A 1 301 ? 33.128 -7.054 -50.770 1.00 47.44 301 HIS A CA 1
ATOM 2481 C C . HIS A 1 301 ? 33.985 -7.060 -52.049 1.00 47.44 301 HIS A C 1
ATOM 2483 O O . HIS A 1 301 ? 33.460 -6.777 -53.113 1.00 47.44 301 HIS A O 1
ATOM 2489 N N . GLU A 1 302 ? 35.258 -7.461 -51.998 1.00 44.78 302 GLU A N 1
ATOM 2490 C CA . GLU A 1 302 ? 36.087 -7.646 -53.212 1.00 44.78 302 GLU A CA 1
ATOM 2491 C C . GLU A 1 302 ? 36.534 -9.113 -53.361 1.00 44.78 302 GLU A C 1
ATOM 2493 O O . GLU A 1 302 ? 37.717 -9.432 -53.460 1.00 44.78 302 GLU A O 1
ATOM 2498 N N . ARG A 1 303 ? 35.564 -10.031 -53.304 1.00 45.19 303 ARG A N 1
ATOM 2499 C CA . ARG A 1 303 ? 35.663 -11.388 -53.871 1.00 45.19 303 ARG A CA 1
ATOM 2500 C C . ARG A 1 303 ? 34.397 -11.662 -54.677 1.00 45.19 303 ARG A C 1
ATOM 2502 O O . ARG A 1 303 ? 33.604 -12.525 -54.324 1.00 45.19 303 ARG A O 1
ATOM 2509 N N . THR A 1 304 ? 34.199 -10.871 -55.715 1.00 48.06 304 THR A N 1
ATOM 2510 C CA . THR A 1 304 ? 33.338 -11.202 -56.852 1.00 48.06 304 THR A CA 1
ATOM 2511 C C . THR A 1 304 ? 33.925 -10.472 -58.043 1.00 48.06 304 THR A C 1
ATOM 2513 O O . THR A 1 304 ? 33.527 -9.347 -58.321 1.00 48.06 304 THR A O 1
ATOM 2516 N N . GLU A 1 305 ? 34.968 -11.082 -58.596 1.00 37.19 305 GLU A N 1
ATOM 2517 C CA . GLU A 1 305 ? 35.284 -11.247 -60.021 1.00 37.19 305 GLU A CA 1
ATOM 2518 C C . GLU A 1 305 ? 36.488 -12.193 -60.121 1.00 37.19 305 GLU A C 1
ATOM 2520 O O . GLU A 1 305 ? 37.469 -11.990 -59.365 1.00 37.19 305 GLU A O 1
#

Radius of gyration: 33.4 Å; chains: 1; bounding box: 72×50×98 Å

Secondary structure (DSSP, 8-state):
-----HHHHHHHHHHS--HHHHHHHHHHHHHHHHHHHHHHHTTS---HHHHHHHHHHHHHHHHHHHHHGGGS---SSTT--HHHHHHHHHHHHHHHHHHHHHHHHTT-PPPPP-GGG---------HHHHHT-HHHHHHHHHHS-HHHHHHHHHHHTT--HHHHHHHTTS-HHHHHHHHHHHHHHHHHHT--HHHHHHSEEE-TTT--EEEGGG-SS-TTTTTSSS---STHHHHT-------TT--TT----HHHHHHHHHHHHTSS--HHHHHHHTT--HHHHHHHHH-SS-----S-S----